Protein AF-A0A9Q4F080-F1 (afdb_monomer_lite)

Foldseek 3Di:
DDDDQDDPPDGPADAAEAEDAPPDDDDFQDDPRGGHAFQHWYAHPVVRWIWTADNVVRDTHTDPDDPPDPDDPPPDPVPDDPADAQPNHGPPDDDDCVNNVHDPPDDPPPFDDPPVDDPQNRDPDHDDDACVRVVHDHPPPPFDFAPDWDADDDPDTDTHRRGDDDDDDDPPPPPDDFDDDDPPDDGDDDDDDDDPDDWDWDADPVRRDTDTPPDPPPPPPPPPPQVPDPPRDVCCVVVVVVVCVVCDVPNCVVVPDPDPPVPPDDDPVPDPPPDDDPVPPPDPVVVVVVVVVVVVCCVVVVDPD

Radius of gyration: 94.15 Å; chains: 1; bounding box: 207×65×208 Å

pLDDT: mean 75.07, std 14.55, range [36.75, 95.06]

Organism: Mediterraneibacter gnavus (NCBI:txid33038)

Sequence (305 aa):
MITLQKVGNSMNRAVLEISGLSTDEKPVAELDGVHITNGSIFEEIDTGTIFKYNEDAKEWVEQPAVGGSSGNISLDYAALTNKPQIGGKELVGNKTLDELGIQPKGTYLTKETDPTVPAWAKAETKPAYTADEVGALPNTTTVLPNPKKIKFTGAVTDDYDGSVEKTINIPTGSSYTLPQATDKILGGIKAKGKTNETVEVAIDTATGKLFVPTYPTGIEIELDKTLAVEGKAADAKAVGDALKTKIGSDALAPYMKTVDADKKYALKTELPQKGVAVADAGDADVKDKLNALLVSLRDAGIIAQ

Structure (mmCIF, N/CA/C/O backbone):
data_AF-A0A9Q4F080-F1
#
_entry.id   AF-A0A9Q4F080-F1
#
loop_
_atom_site.group_PDB
_atom_site.id
_atom_site.type_symbol
_atom_site.label_atom_id
_atom_site.label_alt_id
_atom_site.label_comp_id
_atom_site.label_asym_id
_atom_site.label_entity_id
_atom_site.label_seq_id
_atom_site.pdbx_PDB_ins_code
_atom_site.Cartn_x
_atom_site.Cartn_y
_atom_site.Cartn_z
_atom_site.occupancy
_atom_site.B_iso_or_equiv
_atom_site.auth_seq_id
_atom_site.auth_comp_id
_atom_site.auth_asym_id
_atom_site.auth_atom_id
_atom_site.pdbx_PDB_model_num
ATOM 1 N N . MET A 1 1 ? 83.087 45.966 -48.316 1.00 36.75 1 MET A N 1
ATOM 2 C CA . MET A 1 1 ? 84.097 45.020 -47.789 1.00 36.75 1 MET A CA 1
ATOM 3 C C . MET A 1 1 ? 85.057 44.733 -48.936 1.00 36.75 1 MET A C 1
ATOM 5 O O . MET A 1 1 ? 84.575 44.497 -50.032 1.00 36.75 1 MET A O 1
ATOM 9 N N . ILE A 1 2 ? 86.367 44.899 -48.749 1.00 41.22 2 ILE A N 1
ATOM 10 C CA . ILE A 1 2 ? 87.352 44.834 -49.845 1.00 41.22 2 ILE A CA 1
ATOM 11 C C . ILE A 1 2 ? 87.679 43.365 -50.137 1.00 41.22 2 ILE A C 1
ATOM 13 O O . ILE A 1 2 ? 88.168 42.668 -49.250 1.00 41.22 2 ILE A O 1
ATOM 17 N N . THR A 1 3 ? 87.436 42.904 -51.362 1.00 45.19 3 THR A N 1
ATOM 18 C CA . THR A 1 3 ? 87.860 41.587 -51.854 1.00 45.19 3 THR A CA 1
ATOM 19 C C . THR A 1 3 ? 89.168 41.711 -52.638 1.00 45.19 3 THR A C 1
ATOM 21 O O . THR A 1 3 ? 89.384 42.651 -53.400 1.00 45.19 3 THR A O 1
ATOM 24 N N . LEU A 1 4 ? 90.078 40.775 -52.361 1.00 42.34 4 LEU A N 1
ATOM 25 C CA . LEU A 1 4 ? 91.464 40.710 -52.832 1.00 42.34 4 LEU A CA 1
ATOM 26 C C . LEU A 1 4 ? 91.583 40.929 -54.350 1.00 42.34 4 LEU A C 1
ATOM 28 O O . LEU A 1 4 ? 90.774 40.422 -55.109 1.00 42.34 4 LEU A O 1
ATOM 32 N N . GLN A 1 5 ? 92.626 41.643 -54.790 1.00 52.97 5 GLN A N 1
ATOM 33 C CA . GLN A 1 5 ? 92.810 42.124 -56.170 1.00 52.97 5 GLN A CA 1
ATOM 34 C C . GLN A 1 5 ? 93.568 41.171 -57.124 1.00 52.97 5 GLN A C 1
ATOM 36 O O . GLN A 1 5 ? 93.789 41.546 -58.272 1.00 52.97 5 GLN A O 1
ATOM 41 N N . LYS A 1 6 ? 93.930 39.927 -56.743 1.00 47.97 6 LYS A N 1
ATOM 42 C CA . LYS A 1 6 ? 94.435 38.919 -57.714 1.00 47.97 6 LYS A CA 1
ATOM 43 C C . LYS A 1 6 ? 94.433 37.464 -57.208 1.00 47.97 6 LYS A C 1
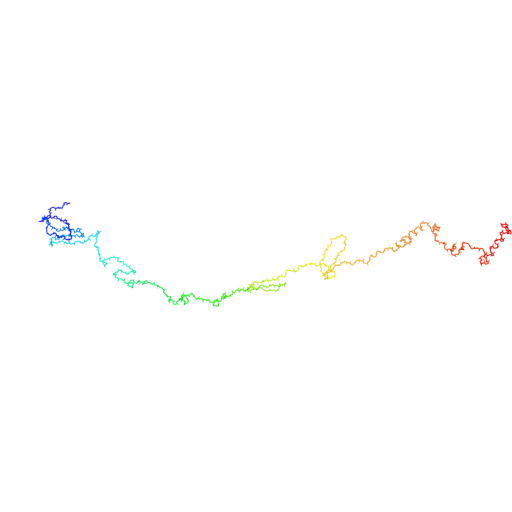ATOM 45 O O . LYS A 1 6 ? 94.929 37.219 -56.113 1.00 47.97 6 LYS A O 1
ATOM 50 N N . VAL A 1 7 ? 94.010 36.507 -58.044 1.00 46.97 7 VAL A N 1
ATOM 51 C CA . VAL A 1 7 ? 94.414 35.083 -57.980 1.00 46.97 7 VAL A CA 1
ATOM 52 C C . VAL A 1 7 ? 94.699 34.606 -59.416 1.00 46.97 7 VAL A C 1
ATOM 54 O O . VAL A 1 7 ? 93.786 34.475 -60.221 1.00 46.97 7 VAL A O 1
ATOM 57 N N . GLY A 1 8 ? 95.968 34.366 -59.767 1.00 58.81 8 GLY A N 1
ATOM 58 C CA . GLY A 1 8 ? 96.358 33.826 -61.084 1.00 58.81 8 GLY A CA 1
ATOM 59 C C . GLY A 1 8 ? 96.334 34.815 -62.268 1.00 58.81 8 GLY A C 1
ATOM 60 O O . GLY A 1 8 ? 96.566 36.015 -62.096 1.00 58.81 8 GLY A O 1
ATOM 61 N N . ASN A 1 9 ? 96.119 34.284 -63.484 1.00 53.69 9 ASN A N 1
ATOM 62 C CA . ASN A 1 9 ? 96.155 35.006 -64.774 1.00 53.69 9 ASN A CA 1
ATOM 63 C C . ASN A 1 9 ? 94.813 35.661 -65.166 1.00 53.69 9 ASN A C 1
ATOM 65 O O . ASN A 1 9 ? 94.665 36.132 -66.292 1.00 53.69 9 ASN A O 1
ATOM 69 N N . SER A 1 10 ? 93.850 35.690 -64.242 1.00 52.94 10 SER A N 1
ATOM 70 C CA . SER A 1 10 ? 92.506 36.231 -64.446 1.00 52.94 10 SER A CA 1
ATOM 71 C C . SER A 1 10 ? 92.298 37.455 -63.551 1.00 52.94 10 SER A C 1
ATOM 73 O O . SER A 1 10 ? 92.680 37.452 -62.380 1.00 52.94 10 SER A O 1
ATOM 75 N N . MET A 1 11 ? 91.723 38.523 -64.111 1.00 55.19 11 MET A N 1
ATOM 76 C CA . MET A 1 11 ? 91.349 39.730 -63.364 1.00 55.19 11 MET A CA 1
ATOM 77 C C . MET A 1 11 ? 90.373 39.358 -62.240 1.00 55.19 11 MET A C 1
ATOM 79 O O . MET A 1 11 ? 89.470 38.553 -62.462 1.00 55.19 11 MET A O 1
ATOM 83 N N . ASN A 1 12 ? 90.520 39.950 -61.050 1.00 53.22 12 ASN A N 1
ATOM 84 C CA . ASN A 1 12 ? 89.479 39.848 -60.028 1.00 53.22 12 ASN A CA 1
ATOM 85 C C . ASN A 1 12 ? 88.279 40.669 -60.490 1.00 53.22 12 ASN A C 1
ATOM 87 O O . ASN A 1 12 ? 88.340 41.897 -60.541 1.00 53.22 12 ASN A O 1
ATOM 91 N N . ARG A 1 13 ? 87.224 39.973 -60.901 1.00 67.62 13 ARG A N 1
ATOM 92 C CA . ARG A 1 13 ? 85.991 40.576 -61.395 1.00 67.62 13 ARG A CA 1
ATOM 93 C C . ARG A 1 13 ? 84.999 40.630 -60.242 1.00 67.62 13 ARG A C 1
ATOM 95 O O . ARG A 1 13 ? 84.857 39.658 -59.501 1.00 67.62 13 ARG A O 1
ATOM 102 N N . ALA A 1 14 ? 84.400 41.798 -60.039 1.00 69.81 14 ALA A N 1
ATOM 103 C CA . ALA A 1 14 ? 83.411 41.980 -58.993 1.00 69.81 14 ALA A CA 1
ATOM 104 C C . ALA A 1 14 ? 82.151 41.186 -59.349 1.00 69.81 14 ALA A C 1
ATOM 106 O O . ALA A 1 14 ? 81.686 41.228 -60.485 1.00 69.81 14 ALA A O 1
ATOM 107 N N . VAL A 1 15 ? 81.615 40.474 -58.363 1.00 80.12 15 VAL A N 1
ATOM 108 C CA . VAL A 1 15 ? 80.283 39.882 -58.448 1.00 80.12 15 VAL A CA 1
ATOM 109 C C . VAL A 1 15 ? 79.269 41.024 -58.449 1.00 80.12 15 VAL A C 1
ATOM 111 O O . VAL A 1 15 ? 79.373 41.925 -57.615 1.00 80.12 15 VAL A O 1
ATOM 114 N N . LEU A 1 16 ? 78.330 41.005 -59.393 1.00 84.81 16 LEU A N 1
ATOM 115 C CA . LEU A 1 16 ? 77.306 42.041 -59.510 1.00 84.81 16 LEU A CA 1
ATOM 116 C C . LEU A 1 16 ? 76.022 41.611 -58.802 1.00 84.81 16 LEU A C 1
ATOM 118 O O . LEU A 1 16 ? 75.626 40.451 -58.884 1.00 84.81 16 LEU A O 1
ATOM 122 N N . GLU A 1 17 ? 75.369 42.561 -58.142 1.00 89.56 17 GLU A N 1
ATOM 123 C CA . GLU A 1 17 ? 74.009 42.429 -57.622 1.00 89.56 17 GLU A CA 1
ATOM 124 C C . GLU A 1 17 ? 73.118 43.344 -58.460 1.00 89.56 17 GLU A C 1
ATOM 126 O O . GLU A 1 17 ? 73.315 44.559 -58.497 1.00 89.56 17 GLU A O 1
ATOM 131 N N . ILE A 1 18 ? 72.201 42.740 -59.203 1.00 90.00 18 ILE A N 1
ATOM 132 C CA . ILE A 1 18 ? 71.347 43.405 -60.181 1.00 90.00 18 ILE A CA 1
ATOM 133 C C . ILE A 1 18 ? 69.901 43.199 -59.734 1.00 90.00 18 ILE A C 1
ATOM 135 O O . ILE A 1 18 ? 69.536 42.117 -59.280 1.00 90.00 18 ILE A O 1
ATOM 139 N N . SER A 1 19 ? 69.069 44.223 -59.875 1.00 90.38 19 SER A N 1
ATOM 140 C CA . SER A 1 19 ? 67.635 44.127 -59.606 1.00 90.38 19 SER A CA 1
ATOM 141 C C . SER A 1 19 ? 66.857 44.626 -60.814 1.00 90.38 19 SER A C 1
ATOM 143 O O . SER A 1 19 ? 67.227 45.637 -61.410 1.00 90.38 19 SER A O 1
ATOM 145 N N . GLY A 1 20 ? 65.778 43.933 -61.158 1.00 90.00 20 GLY A N 1
ATOM 146 C CA . GLY A 1 20 ? 64.879 44.314 -62.247 1.00 90.00 20 GLY A 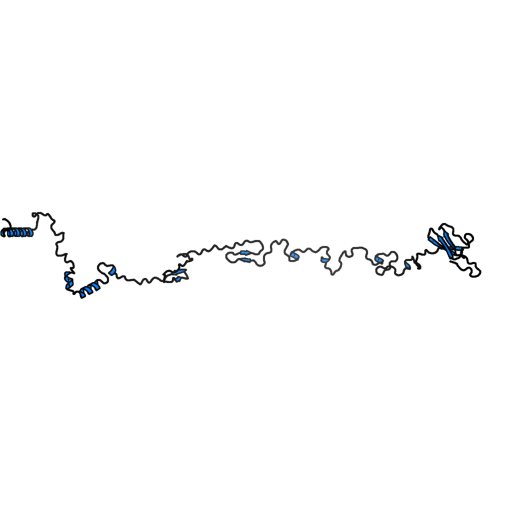CA 1
ATOM 147 C C . GLY A 1 20 ? 63.509 43.669 -62.080 1.00 90.00 20 GLY A C 1
ATOM 148 O O . GLY A 1 20 ? 63.254 43.006 -61.078 1.00 90.00 20 GLY A O 1
ATOM 149 N N . LEU A 1 21 ? 62.610 43.884 -63.032 1.00 90.44 21 LEU A N 1
ATOM 150 C CA . LEU A 1 21 ? 61.309 43.217 -63.071 1.00 90.44 21 LEU A CA 1
ATOM 151 C C . LEU A 1 21 ? 61.421 41.867 -63.787 1.00 90.44 21 LEU A C 1
ATOM 153 O O . LEU A 1 21 ? 62.291 41.673 -64.635 1.00 90.44 21 LEU A O 1
ATOM 157 N N . SER A 1 22 ? 60.496 40.949 -63.515 1.00 87.25 22 SER A N 1
ATOM 158 C CA . SER A 1 22 ? 60.411 39.660 -64.218 1.00 87.25 22 SER A CA 1
ATOM 159 C C . SER A 1 22 ? 60.208 39.784 -65.732 1.00 87.25 22 SER A C 1
ATOM 161 O O . SER A 1 22 ? 60.554 38.877 -66.491 1.00 87.25 22 SER A O 1
ATOM 163 N N . THR A 1 23 ? 59.694 40.927 -66.190 1.00 90.38 23 THR A N 1
ATOM 164 C CA . THR A 1 23 ? 59.519 41.252 -67.610 1.00 90.38 23 THR A CA 1
ATOM 165 C C . THR A 1 23 ? 60.761 41.840 -68.276 1.00 90.38 23 THR A C 1
ATOM 167 O O . THR A 1 23 ? 60.765 41.978 -69.499 1.00 90.38 23 THR A O 1
ATOM 170 N N . ASP A 1 24 ? 61.786 42.218 -67.507 1.00 89.31 24 ASP A N 1
ATOM 171 C CA . ASP A 1 24 ? 63.000 42.819 -68.054 1.00 89.31 24 ASP A CA 1
ATOM 172 C C . ASP A 1 24 ? 63.913 41.747 -68.665 1.00 89.31 24 ASP A C 1
ATOM 174 O O . ASP A 1 24 ? 64.074 40.640 -68.139 1.00 89.31 24 ASP A O 1
ATOM 178 N N . GLU A 1 25 ? 64.549 42.082 -69.789 1.00 89.44 25 GLU A N 1
ATOM 179 C CA . GLU A 1 25 ? 65.551 41.213 -70.400 1.00 89.44 25 GLU A CA 1
ATOM 180 C C . GLU A 1 25 ? 66.826 41.230 -69.547 1.00 89.44 25 GLU A C 1
ATOM 182 O O . GLU A 1 25 ? 67.484 42.261 -69.387 1.00 89.44 25 GLU A O 1
ATOM 187 N N . LYS A 1 26 ? 67.169 40.078 -68.960 1.00 91.06 26 LYS A N 1
ATOM 188 C CA . LYS A 1 26 ? 68.321 39.968 -68.060 1.00 91.06 26 LYS A CA 1
ATOM 189 C C . LYS A 1 26 ? 69.621 40.115 -68.861 1.00 91.06 26 LYS A C 1
ATOM 191 O O . LYS A 1 26 ? 69.801 39.399 -69.848 1.00 91.06 26 LYS A O 1
ATOM 196 N N . PRO A 1 27 ? 70.558 40.981 -68.439 1.00 89.56 27 PRO A N 1
ATOM 197 C CA . PRO A 1 27 ? 71.786 41.211 -69.188 1.00 89.56 27 PRO A CA 1
ATOM 198 C C . PRO A 1 27 ? 72.669 39.961 -69.176 1.00 89.56 27 PRO A C 1
ATOM 200 O O . PRO A 1 27 ? 72.778 39.269 -68.162 1.00 89.56 27 PRO A O 1
ATOM 203 N N . VAL A 1 28 ? 73.320 39.678 -70.303 1.00 86.88 28 VAL A N 1
ATOM 204 C CA . VAL A 1 28 ? 74.222 38.532 -70.471 1.00 86.88 28 VAL A CA 1
ATOM 205 C C . VAL A 1 28 ? 75.613 39.016 -70.863 1.00 86.88 28 VAL A C 1
ATOM 207 O O . VAL A 1 28 ? 75.765 39.931 -71.666 1.00 86.88 28 VAL A O 1
ATOM 210 N N . ALA A 1 29 ? 76.636 38.372 -70.308 1.00 82.81 29 ALA A N 1
ATOM 211 C CA . ALA A 1 29 ? 78.065 38.662 -70.463 1.00 82.81 29 ALA A CA 1
ATOM 212 C C . ALA A 1 29 ? 78.553 40.020 -69.923 1.00 82.81 29 ALA A C 1
ATOM 214 O O . ALA A 1 29 ? 79.570 40.041 -69.231 1.00 82.81 29 ALA A O 1
ATOM 215 N N . GLU A 1 30 ? 77.866 41.129 -70.195 1.00 84.88 30 GLU A N 1
ATOM 216 C CA . GLU A 1 30 ? 78.294 42.475 -69.805 1.00 84.88 30 GLU A CA 1
ATOM 217 C C . GLU A 1 30 ? 77.092 43.399 -69.558 1.00 84.88 30 GLU A C 1
ATOM 219 O O . GLU A 1 30 ? 76.095 43.339 -70.274 1.00 84.88 30 GLU A O 1
ATOM 224 N N . LEU A 1 31 ? 77.195 44.261 -68.547 1.00 84.81 31 LEU A N 1
ATOM 225 C CA . LEU A 1 31 ? 76.238 45.329 -68.258 1.00 84.81 31 LEU A CA 1
ATOM 226 C C . LEU A 1 31 ? 77.016 46.638 -68.092 1.00 84.81 31 LEU A C 1
ATOM 228 O O . LEU A 1 31 ? 77.941 46.699 -67.285 1.00 84.81 31 LEU A O 1
ATOM 232 N N . ASP A 1 32 ? 76.680 47.660 -68.881 1.00 82.94 32 ASP A N 1
ATOM 233 C CA . ASP A 1 32 ? 77.305 48.995 -68.846 1.00 82.94 32 ASP A CA 1
ATOM 234 C C . ASP A 1 32 ? 78.850 48.994 -68.879 1.00 82.94 32 ASP A C 1
ATOM 236 O O . ASP A 1 32 ? 79.513 49.823 -68.254 1.00 82.94 32 ASP A O 1
ATOM 240 N N . GLY A 1 33 ? 79.447 48.054 -69.623 1.00 78.69 33 GLY A N 1
ATOM 241 C CA . GLY A 1 33 ? 80.905 47.918 -69.738 1.00 78.69 33 GLY A CA 1
ATOM 242 C C . GLY A 1 33 ? 81.570 47.118 -68.606 1.00 78.69 33 GLY A C 1
ATOM 243 O O . GLY A 1 33 ? 82.798 47.127 -68.479 1.00 78.69 33 GLY A O 1
ATOM 244 N N . VAL A 1 34 ? 80.781 46.453 -67.751 1.00 81.00 34 VAL A N 1
ATOM 245 C CA . VAL A 1 34 ? 81.259 45.579 -66.672 1.00 81.00 34 VAL A CA 1
ATOM 246 C C . VAL A 1 34 ? 80.847 44.135 -66.935 1.00 81.00 34 VAL A C 1
ATOM 248 O O . VAL A 1 34 ? 79.666 43.817 -67.062 1.00 81.00 34 VAL A O 1
ATOM 251 N N . HIS A 1 35 ? 81.832 43.238 -66.991 1.00 83.38 35 HIS A N 1
ATOM 252 C CA . HIS A 1 35 ? 81.585 41.816 -67.220 1.00 83.38 35 HIS A CA 1
ATOM 253 C C . HIS A 1 35 ? 80.827 41.174 -66.054 1.00 83.38 35 HIS A C 1
ATOM 255 O O . HIS A 1 35 ? 81.244 41.280 -64.899 1.00 83.38 35 HIS A O 1
ATOM 261 N N . ILE A 1 36 ? 79.766 40.440 -66.381 1.00 84.56 36 ILE A N 1
ATOM 262 C CA . ILE A 1 36 ? 78.983 39.650 -65.432 1.00 84.56 36 ILE A CA 1
ATOM 263 C C . ILE A 1 36 ? 79.678 38.302 -65.259 1.00 84.56 36 ILE A C 1
ATOM 265 O O . ILE A 1 36 ? 79.933 37.594 -66.233 1.00 84.56 36 ILE A O 1
ATOM 269 N N . THR A 1 37 ? 79.997 37.941 -64.020 1.00 85.38 37 THR A N 1
ATOM 270 C CA . THR A 1 37 ? 80.766 36.725 -63.721 1.00 85.38 37 THR A CA 1
ATOM 271 C C . THR A 1 37 ? 80.024 35.760 -62.825 1.00 85.38 37 THR A C 1
ATOM 273 O O . THR A 1 37 ? 79.040 36.130 -62.177 1.00 85.38 37 THR A O 1
ATOM 276 N N . ASN A 1 38 ? 80.536 34.529 -62.756 1.00 81.94 38 ASN A N 1
ATOM 277 C CA . ASN A 1 38 ? 80.016 33.486 -61.879 1.00 81.94 38 ASN A CA 1
ATOM 278 C C . ASN A 1 38 ? 79.798 33.997 -60.449 1.00 81.94 38 ASN A C 1
ATOM 280 O O . ASN A 1 38 ? 80.701 34.557 -59.825 1.00 81.94 38 ASN A O 1
ATOM 284 N N . GLY A 1 39 ? 78.581 33.785 -59.947 1.00 75.12 39 GLY A N 1
ATOM 285 C CA . GLY A 1 39 ? 78.150 34.235 -58.625 1.00 75.12 39 GLY A CA 1
ATOM 286 C C . GLY A 1 39 ? 77.392 35.562 -58.611 1.00 75.12 39 GLY A C 1
ATOM 287 O O . GLY A 1 39 ? 76.857 35.892 -57.557 1.00 75.12 39 GLY A O 1
ATOM 288 N N . SER A 1 40 ? 77.306 36.288 -59.737 1.00 87.69 40 SER A N 1
ATOM 289 C CA . SER A 1 40 ? 76.454 37.489 -59.842 1.00 87.69 40 SER A CA 1
ATOM 290 C C . SER A 1 40 ? 74.995 37.118 -59.620 1.00 87.69 40 SER A C 1
ATOM 292 O O . SER A 1 40 ? 74.585 36.014 -59.984 1.00 87.69 40 SER A O 1
ATOM 294 N N . ILE A 1 41 ? 74.236 38.015 -58.999 1.00 91.38 41 ILE A N 1
ATOM 295 C CA . ILE A 1 41 ? 72.848 37.800 -58.597 1.00 91.38 41 ILE A CA 1
ATOM 296 C C . ILE A 1 41 ? 71.946 38.764 -59.362 1.00 91.38 41 ILE A C 1
ATOM 298 O O . ILE A 1 41 ? 72.271 39.941 -59.485 1.00 91.38 41 ILE A O 1
ATOM 302 N N . PHE A 1 42 ? 70.818 38.255 -59.853 1.00 91.38 42 PHE A N 1
ATOM 303 C CA . PHE A 1 42 ? 69.720 39.064 -60.366 1.00 91.38 42 PHE A CA 1
ATOM 304 C C . PHE A 1 42 ? 68.484 38.781 -59.517 1.00 91.38 42 PHE A C 1
ATOM 306 O O . PHE A 1 42 ? 68.066 37.629 -59.424 1.00 91.38 42 PHE A O 1
ATOM 313 N N . GLU A 1 43 ? 67.915 39.803 -58.892 1.00 91.56 43 GLU A N 1
ATOM 314 C CA . GLU A 1 43 ? 66.672 39.698 -58.130 1.00 91.56 43 GLU A CA 1
ATOM 315 C C . GLU A 1 43 ? 65.527 40.349 -58.905 1.00 91.56 43 GLU A C 1
ATOM 317 O O . GLU A 1 43 ? 65.577 41.530 -59.258 1.00 91.56 43 GLU A O 1
ATOM 322 N N . GLU A 1 44 ? 64.486 39.564 -59.158 1.00 92.44 44 GLU A N 1
ATOM 323 C CA . GLU A 1 44 ? 63.220 40.073 -59.663 1.00 92.44 44 GLU A CA 1
ATOM 324 C C . GLU A 1 44 ? 62.423 40.686 -58.515 1.00 92.44 44 GLU A C 1
ATOM 326 O O . GLU A 1 44 ? 61.953 39.980 -57.625 1.00 92.44 44 GLU A O 1
ATOM 331 N N . ILE A 1 45 ? 62.261 42.005 -58.520 1.00 84.31 45 ILE A N 1
ATOM 332 C CA . ILE A 1 45 ? 61.660 42.730 -57.390 1.00 84.31 45 ILE A CA 1
ATOM 333 C C . ILE A 1 45 ? 60.139 42.541 -57.281 1.00 84.31 45 ILE A C 1
ATOM 335 O O . ILE A 1 45 ? 59.556 42.790 -56.229 1.00 84.31 45 ILE A O 1
ATOM 339 N N . ASP A 1 46 ? 59.485 42.131 -58.367 1.00 84.56 46 ASP A N 1
ATOM 340 C CA . ASP A 1 46 ? 58.045 41.892 -58.455 1.00 84.56 46 ASP A CA 1
ATOM 341 C C . ASP A 1 46 ? 57.658 40.464 -58.050 1.00 84.56 46 ASP A C 1
ATOM 343 O O . ASP A 1 46 ? 56.610 40.266 -57.432 1.00 84.56 46 ASP A O 1
ATOM 347 N N . THR A 1 47 ? 58.503 39.476 -58.354 1.00 84.31 47 THR A N 1
ATOM 348 C CA . THR A 1 47 ? 58.264 38.065 -58.004 1.00 84.31 47 THR A CA 1
ATOM 349 C C . THR A 1 47 ? 59.024 37.620 -56.751 1.00 84.31 47 THR A C 1
ATOM 351 O O . THR A 1 47 ? 58.635 36.638 -56.118 1.00 84.31 47 THR A O 1
ATOM 354 N N . GLY A 1 48 ? 60.088 38.334 -56.369 1.00 79.81 48 GLY A N 1
ATOM 355 C CA . GLY A 1 48 ? 61.035 37.935 -55.323 1.00 79.81 48 GLY A CA 1
ATOM 356 C C . GLY A 1 48 ? 61.967 36.793 -55.746 1.00 79.81 48 GLY A C 1
ATOM 357 O O . GLY A 1 48 ? 62.599 36.165 -54.894 1.00 79.81 48 GLY A O 1
ATOM 358 N N . THR A 1 49 ? 62.025 36.476 -57.043 1.00 84.88 49 THR A N 1
ATOM 359 C CA . THR A 1 49 ? 62.823 35.362 -57.566 1.00 84.88 49 THR A CA 1
ATOM 360 C C . THR A 1 49 ? 64.282 35.777 -57.706 1.00 84.88 49 THR A C 1
ATOM 362 O O . THR A 1 49 ? 64.602 36.804 -58.304 1.00 84.88 49 THR A O 1
ATOM 365 N N . ILE A 1 50 ? 65.187 34.957 -57.172 1.00 87.69 50 ILE A N 1
ATOM 366 C CA . ILE A 1 50 ? 66.629 35.211 -57.200 1.00 87.69 50 ILE A CA 1
ATOM 367 C C . ILE A 1 50 ? 67.272 34.296 -58.235 1.00 87.69 50 ILE A C 1
ATOM 369 O O . ILE A 1 50 ? 67.091 33.083 -58.199 1.00 87.69 50 ILE A O 1
ATOM 373 N N . PHE A 1 51 ? 68.096 34.855 -59.111 1.00 89.38 51 PHE A N 1
ATOM 374 C CA . PHE A 1 51 ? 68.877 34.122 -60.100 1.00 89.38 51 PHE A CA 1
ATOM 375 C C . PHE A 1 51 ? 70.367 34.275 -59.812 1.00 89.38 51 PHE A C 1
ATOM 377 O O . PHE A 1 51 ? 70.810 35.316 -59.331 1.00 89.38 51 PHE A O 1
ATOM 384 N N . LYS A 1 52 ? 71.161 33.256 -60.152 1.00 88.62 52 LYS A N 1
ATOM 385 C CA . LYS A 1 52 ? 72.628 33.331 -60.148 1.00 88.62 52 LYS A CA 1
ATOM 386 C C . LYS A 1 52 ? 73.179 33.137 -61.548 1.00 88.62 52 LYS A C 1
ATOM 388 O O . LYS A 1 52 ? 72.766 32.221 -62.255 1.00 88.62 52 LYS A O 1
ATOM 393 N N . TYR A 1 53 ? 74.123 33.984 -61.932 1.00 89.94 53 TYR A N 1
ATOM 394 C CA . TYR A 1 53 ? 74.719 33.937 -63.258 1.00 89.94 53 TYR A CA 1
ATOM 395 C C . TYR A 1 53 ? 75.723 32.790 -63.376 1.00 89.94 53 TYR A C 1
ATOM 397 O O . TYR A 1 53 ? 76.626 32.659 -62.541 1.00 89.94 53 TYR A O 1
ATOM 405 N N . ASN A 1 54 ? 75.567 31.995 -64.433 1.00 84.50 54 ASN A N 1
ATOM 406 C CA . ASN A 1 54 ? 76.527 31.007 -64.894 1.00 84.50 54 ASN A CA 1
ATOM 407 C C . ASN A 1 54 ? 77.281 31.578 -66.104 1.00 84.50 54 ASN A C 1
ATOM 409 O O . ASN A 1 54 ? 76.730 31.689 -67.196 1.00 84.50 54 ASN A O 1
ATOM 413 N N . GLU A 1 55 ? 78.547 31.929 -65.910 1.00 82.19 55 GLU A N 1
ATOM 414 C CA . GLU A 1 55 ? 79.415 32.531 -66.922 1.00 82.19 55 GLU A CA 1
ATOM 415 C C . GLU A 1 55 ? 79.763 31.560 -68.058 1.00 82.19 55 GLU A C 1
ATOM 417 O O . GLU A 1 55 ? 79.859 31.994 -69.205 1.00 82.19 55 GLU A O 1
ATOM 422 N N . ASP A 1 56 ? 79.893 30.261 -67.770 1.00 82.31 56 ASP A N 1
ATOM 423 C CA . ASP A 1 56 ? 80.245 29.254 -68.779 1.00 82.31 56 ASP A CA 1
ATOM 424 C C . ASP A 1 56 ? 79.086 29.022 -69.757 1.00 82.31 56 ASP A C 1
ATOM 426 O O . ASP A 1 56 ? 79.295 28.908 -70.966 1.00 82.31 56 ASP A O 1
ATOM 430 N N . ALA A 1 57 ? 77.855 28.997 -69.234 1.00 82.94 57 ALA A N 1
ATOM 431 C CA . ALA A 1 57 ? 76.633 28.874 -70.030 1.00 82.94 57 ALA A CA 1
ATOM 432 C C . ALA A 1 57 ? 76.121 30.225 -70.565 1.00 82.94 57 ALA A C 1
ATOM 434 O O . ALA A 1 57 ? 75.351 30.251 -71.519 1.00 82.94 57 ALA A O 1
ATOM 435 N N . LYS A 1 58 ? 76.573 31.341 -69.976 1.00 86.25 58 LYS A N 1
ATOM 436 C CA . LYS A 1 58 ? 76.052 32.705 -70.176 1.00 86.25 58 LYS A CA 1
ATOM 437 C C . LYS A 1 58 ? 74.558 32.845 -69.877 1.00 86.25 58 LYS A C 1
ATOM 439 O O . LYS A 1 58 ? 73.844 33.576 -70.560 1.00 86.25 58 LYS A O 1
ATOM 444 N N . GLU A 1 59 ? 74.098 32.163 -68.835 1.00 90.50 59 GLU A N 1
ATOM 445 C CA . GLU A 1 59 ? 72.682 32.072 -68.473 1.00 90.50 59 GLU A CA 1
ATOM 446 C C . GLU A 1 59 ? 72.448 32.411 -66.997 1.00 90.50 59 GLU A C 1
ATOM 448 O O . GLU A 1 59 ? 73.307 32.197 -66.137 1.00 90.50 59 GLU A O 1
ATOM 453 N N . TRP A 1 60 ? 71.251 32.918 -66.698 1.00 91.50 60 TRP A N 1
ATOM 454 C CA . TRP A 1 60 ? 70.778 33.154 -65.337 1.00 91.50 60 TRP A CA 1
ATOM 455 C C . TRP A 1 60 ? 70.014 31.935 -64.833 1.00 91.50 60 TRP A C 1
ATOM 457 O O . TRP A 1 60 ? 68.976 31.571 -65.379 1.00 91.50 60 TRP A O 1
ATOM 467 N N . VAL A 1 61 ? 70.523 31.313 -63.773 1.00 88.62 61 VAL A N 1
ATOM 468 C CA . VAL A 1 61 ? 69.931 30.109 -63.189 1.00 88.62 61 VAL A CA 1
ATOM 469 C C . VAL A 1 61 ? 69.075 30.495 -61.992 1.00 88.62 61 VAL A C 1
ATOM 471 O O . VAL A 1 61 ? 69.593 30.994 -60.988 1.00 88.62 61 VAL A O 1
ATOM 474 N N . GLU A 1 62 ? 67.773 30.235 -62.088 1.00 89.50 62 GLU A N 1
ATOM 475 C CA . GLU A 1 62 ? 66.816 30.449 -61.001 1.00 89.50 62 GLU A CA 1
ATOM 476 C C . GLU A 1 62 ? 67.244 29.685 -59.744 1.00 89.50 62 GLU A C 1
ATOM 478 O O . GLU A 1 62 ? 67.655 28.522 -59.803 1.00 89.50 62 GLU A O 1
ATOM 483 N N . GLN A 1 63 ? 67.204 30.354 -58.596 1.00 84.50 63 GLN A N 1
ATOM 484 C CA . GLN A 1 63 ? 67.482 29.757 -57.300 1.00 84.50 63 GLN A CA 1
ATOM 485 C C . GLN A 1 63 ? 66.167 29.440 -56.589 1.00 84.50 63 GLN A C 1
ATOM 487 O O . GLN A 1 63 ? 65.234 30.241 -56.636 1.00 84.50 63 GLN A O 1
ATOM 492 N N . PRO A 1 64 ? 66.087 28.301 -55.881 1.00 69.88 64 PRO A N 1
ATOM 493 C CA . PRO A 1 64 ? 64.893 27.962 -55.122 1.00 69.88 64 PRO A CA 1
ATOM 494 C C . PRO A 1 64 ? 64.612 29.043 -54.072 1.00 69.88 64 PRO A C 1
ATOM 496 O O . PRO A 1 64 ? 65.537 29.505 -53.399 1.00 69.88 64 PRO A O 1
ATOM 499 N N . ALA A 1 65 ? 63.341 29.418 -53.908 1.00 64.75 65 ALA A N 1
ATOM 500 C CA . ALA A 1 65 ? 62.914 30.389 -52.907 1.00 64.75 65 ALA A CA 1
ATOM 501 C C . ALA A 1 65 ? 63.354 29.937 -51.502 1.00 64.75 65 ALA A C 1
ATOM 503 O O . ALA A 1 65 ? 62.847 28.953 -50.954 1.00 64.75 65 ALA A O 1
ATOM 504 N N . VAL A 1 66 ? 64.332 30.634 -50.918 1.00 55.50 66 VAL A N 1
ATOM 505 C CA . VAL A 1 66 ? 64.890 30.271 -49.611 1.00 55.50 66 VAL A CA 1
ATOM 506 C C . VAL A 1 66 ? 63.989 30.848 -48.522 1.00 55.50 66 VAL A C 1
ATOM 508 O O . VAL A 1 66 ? 64.222 31.937 -48.005 1.00 55.50 66 VAL A O 1
ATOM 511 N N . GLY A 1 67 ? 62.940 30.108 -48.158 1.00 50.12 67 GLY A N 1
ATOM 512 C CA . GLY A 1 67 ? 62.245 30.327 -46.892 1.00 50.12 67 GLY A CA 1
ATOM 513 C C . GLY A 1 67 ? 63.241 30.120 -45.752 1.00 50.12 67 GLY A C 1
ATOM 514 O O . GLY A 1 67 ? 63.896 29.084 -45.691 1.00 50.12 67 GLY A O 1
ATOM 515 N N . GLY A 1 68 ? 63.417 31.124 -44.893 1.00 48.31 68 GLY A N 1
ATOM 516 C CA . GLY A 1 68 ? 64.451 31.139 -43.859 1.00 48.31 68 GLY A CA 1
ATOM 517 C C . GLY A 1 68 ? 64.412 29.924 -42.930 1.00 48.31 68 GLY A C 1
ATOM 518 O O . GLY A 1 68 ? 63.681 29.917 -41.950 1.00 48.31 68 GLY A O 1
ATOM 519 N N . SER A 1 69 ? 65.215 28.910 -43.238 1.00 46.72 69 SER A N 1
ATOM 520 C CA . SER A 1 69 ? 65.886 27.976 -42.332 1.00 46.72 69 SER A CA 1
ATOM 521 C C . SER A 1 69 ? 66.623 26.962 -43.205 1.00 46.72 69 SER A C 1
ATOM 523 O O . SER A 1 69 ? 66.032 26.384 -44.112 1.00 46.72 69 SER A O 1
ATOM 525 N N . SER A 1 70 ? 67.917 26.762 -42.957 1.00 46.94 70 SER A N 1
ATOM 526 C CA . SER A 1 70 ? 68.775 25.791 -43.647 1.00 46.94 70 SER A CA 1
ATOM 527 C C . SER A 1 70 ? 68.226 24.364 -43.567 1.00 46.94 70 SER A C 1
ATOM 529 O O . SER A 1 70 ? 68.598 23.584 -42.693 1.00 46.94 70 SER A O 1
ATOM 531 N N . GLY A 1 71 ? 67.362 24.002 -44.503 1.00 49.09 71 GLY A N 1
ATOM 532 C CA . GLY A 1 71 ? 66.827 22.661 -44.637 1.00 49.09 71 GLY A CA 1
ATOM 533 C C . GLY A 1 71 ? 66.050 22.565 -45.933 1.00 49.09 71 GLY A C 1
ATOM 534 O O . GLY A 1 71 ? 65.174 23.375 -46.198 1.00 49.09 71 GLY A O 1
ATOM 535 N N . ASN A 1 72 ? 66.403 21.585 -46.754 1.00 50.97 72 ASN A N 1
ATOM 536 C CA . ASN A 1 72 ? 65.661 21.198 -47.943 1.00 50.97 72 ASN A CA 1
ATOM 537 C C . ASN A 1 72 ? 64.222 20.834 -47.519 1.00 50.97 72 ASN A C 1
ATOM 539 O O . ASN A 1 72 ? 63.993 19.749 -46.982 1.00 50.97 72 ASN A O 1
ATOM 543 N N . ILE A 1 73 ? 63.278 21.775 -47.633 1.00 57.09 73 ILE A N 1
ATOM 544 C CA . ILE A 1 73 ? 61.885 21.549 -47.240 1.00 57.09 73 ILE A CA 1
ATOM 545 C C . ILE A 1 73 ? 61.24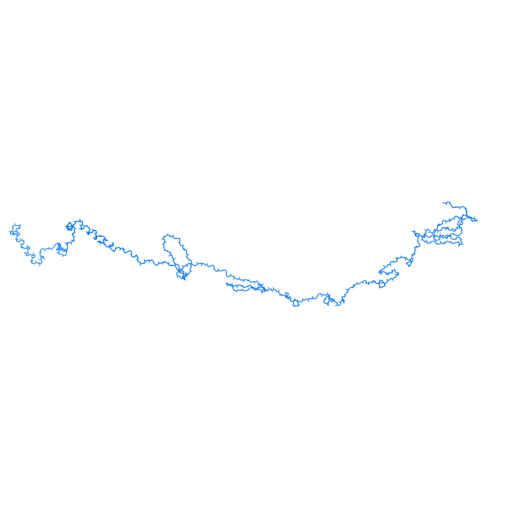1 20.755 -48.372 1.00 57.09 73 ILE A C 1
ATOM 547 O O . ILE A 1 73 ? 60.826 21.309 -49.388 1.00 57.09 73 ILE A O 1
ATOM 551 N N . SER A 1 74 ? 61.197 19.435 -48.210 1.00 60.88 74 SER A N 1
ATOM 552 C CA . SER A 1 74 ? 60.478 18.573 -49.138 1.00 60.88 74 SER A CA 1
ATOM 553 C C . SER A 1 74 ? 58.982 18.873 -49.050 1.00 60.88 74 SER A C 1
ATOM 555 O O . SER A 1 74 ? 58.335 18.543 -48.057 1.00 60.88 74 SER A O 1
ATOM 557 N N . LEU A 1 75 ? 58.429 19.476 -50.106 1.00 66.75 75 LEU A N 1
ATOM 558 C CA . LEU A 1 75 ? 56.980 19.601 -50.310 1.00 66.75 75 LEU A CA 1
ATOM 559 C C . LEU A 1 75 ? 56.322 18.252 -50.651 1.00 66.75 75 LEU A C 1
ATOM 561 O O . LEU A 1 75 ? 55.097 18.150 -50.669 1.00 66.75 75 LEU A O 1
ATOM 565 N N . ASP A 1 76 ? 57.123 17.216 -50.910 1.00 80.00 76 ASP A N 1
ATOM 566 C CA . ASP A 1 76 ? 56.628 15.861 -51.104 1.00 80.00 76 ASP A CA 1
ATOM 567 C C . ASP A 1 76 ? 56.296 15.212 -49.755 1.00 80.00 76 ASP A C 1
ATOM 569 O O . ASP A 1 76 ? 57.179 14.931 -48.936 1.00 80.00 76 ASP A O 1
ATOM 573 N N . TYR A 1 77 ? 55.003 14.940 -49.557 1.00 79.75 77 TYR A N 1
ATOM 574 C CA . TYR A 1 77 ? 54.477 14.243 -48.388 1.00 79.75 77 TYR A CA 1
ATOM 575 C C . TYR A 1 77 ? 55.122 12.863 -48.204 1.00 79.75 77 TYR A C 1
ATOM 577 O O . TYR A 1 77 ? 55.312 12.427 -47.071 1.00 79.75 77 TYR A O 1
ATOM 585 N N . ALA A 1 78 ? 55.502 12.171 -49.286 1.00 80.88 78 ALA A N 1
ATOM 586 C CA . ALA A 1 78 ? 56.094 10.837 -49.207 1.00 80.88 78 ALA A CA 1
ATOM 587 C C . ALA A 1 78 ? 57.464 10.828 -48.509 1.00 80.88 78 ALA A C 1
ATOM 589 O O . ALA A 1 78 ? 57.797 9.837 -47.854 1.00 80.88 78 ALA A O 1
ATOM 590 N N . ALA A 1 79 ? 58.213 11.931 -48.597 1.00 81.56 79 ALA A N 1
ATOM 591 C CA . ALA A 1 79 ? 59.553 12.077 -48.034 1.00 81.56 79 ALA A CA 1
ATOM 592 C C . ALA A 1 79 ? 59.568 12.508 -46.555 1.00 81.56 79 ALA A C 1
ATOM 594 O O . ALA A 1 79 ? 60.636 12.593 -45.945 1.00 81.56 79 ALA A O 1
ATOM 595 N N . LEU A 1 80 ? 58.401 12.779 -45.959 1.00 82.69 80 LEU A N 1
ATOM 596 C CA . LEU A 1 80 ? 58.307 13.174 -44.557 1.00 82.69 80 LEU A CA 1
ATOM 597 C C . LEU A 1 80 ? 58.540 11.975 -43.627 1.00 82.69 80 LEU A C 1
ATOM 599 O O . LEU A 1 80 ? 57.973 10.895 -43.806 1.00 82.69 80 LEU A O 1
ATOM 603 N N . THR A 1 81 ? 59.344 12.181 -42.586 1.00 82.62 81 THR A N 1
ATOM 604 C CA . THR A 1 81 ? 59.440 11.264 -41.444 1.00 82.62 81 THR A CA 1
ATOM 605 C C . THR A 1 81 ? 58.353 11.610 -40.418 1.00 82.62 81 THR A C 1
ATOM 607 O O . THR A 1 81 ? 57.911 12.753 -40.339 1.00 82.62 81 THR A O 1
ATOM 610 N N . ASN A 1 82 ? 57.886 10.626 -39.637 1.00 86.12 82 ASN A N 1
ATOM 611 C CA . ASN A 1 82 ? 56.812 10.793 -38.638 1.00 86.12 82 ASN A CA 1
ATOM 612 C C . ASN A 1 82 ? 55.467 11.278 -39.211 1.00 86.12 82 ASN A C 1
ATOM 614 O O . ASN A 1 82 ? 54.834 12.196 -38.686 1.00 86.12 82 ASN A O 1
ATOM 618 N N . LYS A 1 83 ? 55.013 10.640 -40.292 1.00 88.19 83 LYS A N 1
ATOM 619 C CA . LYS A 1 83 ? 53.725 10.954 -40.917 1.00 88.19 83 LYS A CA 1
ATOM 620 C C . LYS A 1 83 ? 52.552 10.676 -39.961 1.00 88.19 83 LYS A C 1
ATOM 622 O O . LYS A 1 83 ? 52.586 9.669 -39.252 1.00 88.19 83 LYS A O 1
ATOM 627 N N . PRO A 1 84 ? 51.512 11.533 -39.935 1.00 91.69 84 PRO A N 1
ATOM 628 C CA . PRO A 1 84 ? 50.309 11.318 -39.137 1.00 91.69 84 PRO A CA 1
ATOM 629 C C . PRO A 1 84 ? 49.696 9.931 -39.341 1.00 91.69 84 PRO A C 1
ATOM 631 O O . PRO A 1 84 ? 49.613 9.431 -40.464 1.00 91.69 84 PRO A O 1
ATOM 634 N N . GLN A 1 85 ? 49.225 9.325 -38.253 1.00 93.31 85 GLN A N 1
ATOM 635 C CA . GLN A 1 85 ? 48.573 8.019 -38.277 1.00 93.31 85 GLN A CA 1
ATOM 636 C C . GLN A 1 85 ? 47.303 8.031 -37.424 1.00 93.31 85 GLN A C 1
ATOM 638 O O . GLN A 1 85 ? 47.245 8.712 -36.401 1.00 93.31 85 GLN A O 1
ATOM 643 N N . ILE A 1 86 ? 46.307 7.229 -37.803 1.00 94.12 86 ILE A N 1
ATOM 644 C CA . ILE A 1 86 ? 45.130 6.931 -36.974 1.00 94.12 86 ILE A CA 1
ATOM 645 C C . ILE A 1 86 ? 45.090 5.425 -36.744 1.00 94.12 86 ILE A C 1
ATOM 647 O O . ILE A 1 86 ? 45.103 4.649 -37.697 1.00 94.12 86 ILE A O 1
ATOM 651 N N . GLY A 1 87 ? 45.091 5.001 -35.477 1.00 89.44 87 GLY A N 1
ATOM 652 C CA . GLY A 1 87 ? 45.083 3.576 -35.129 1.00 89.44 87 GLY A CA 1
ATOM 653 C C . GLY A 1 87 ? 46.242 2.789 -35.759 1.00 89.44 87 GLY A C 1
ATOM 654 O O . GLY A 1 87 ? 46.043 1.660 -36.198 1.00 89.44 87 GLY A O 1
ATOM 655 N N . GLY A 1 88 ? 47.423 3.409 -35.880 1.00 91.44 88 GLY A N 1
ATOM 656 C CA . GLY A 1 88 ? 48.616 2.811 -36.497 1.00 91.44 88 GLY A CA 1
ATOM 657 C C . GLY A 1 88 ? 48.628 2.795 -38.031 1.00 91.44 88 GLY A C 1
ATOM 658 O O . GLY A 1 88 ? 49.578 2.285 -38.618 1.00 91.44 88 GLY A O 1
ATOM 659 N N . LYS A 1 89 ? 47.608 3.355 -38.698 1.00 92.19 89 LYS A N 1
ATOM 660 C CA . LYS A 1 89 ? 47.559 3.471 -40.162 1.00 92.19 89 LYS A CA 1
ATOM 661 C C . LYS A 1 89 ? 47.960 4.871 -40.614 1.00 92.19 89 LYS A C 1
ATOM 663 O O . LYS A 1 89 ? 47.346 5.851 -40.199 1.00 92.19 89 LYS A O 1
ATOM 668 N N . GLU A 1 90 ? 48.973 4.957 -41.470 1.00 92.44 90 GLU A N 1
ATOM 669 C CA . GLU A 1 90 ? 49.495 6.217 -42.018 1.00 92.44 90 GLU A CA 1
ATOM 670 C C . GLU A 1 90 ? 48.484 6.932 -42.923 1.00 92.44 90 GLU A C 1
ATOM 672 O O . GLU A 1 90 ? 47.869 6.306 -43.783 1.00 92.44 90 GLU A O 1
ATOM 677 N N . LEU A 1 91 ? 48.323 8.246 -42.757 1.00 92.25 91 LEU A N 1
ATOM 678 C CA . LEU A 1 91 ? 47.362 9.071 -43.496 1.00 92.25 91 LEU A CA 1
ATOM 679 C C . LEU A 1 91 ? 47.917 9.566 -44.838 1.00 92.25 91 LEU A C 1
ATOM 681 O O . LEU A 1 91 ? 48.106 10.759 -45.050 1.00 92.25 91 LEU A O 1
ATOM 685 N N . VAL A 1 92 ? 48.160 8.637 -45.760 1.00 89.19 92 VAL A N 1
ATOM 686 C CA . VAL A 1 92 ? 48.579 8.951 -47.133 1.00 89.19 92 VAL A CA 1
ATOM 687 C C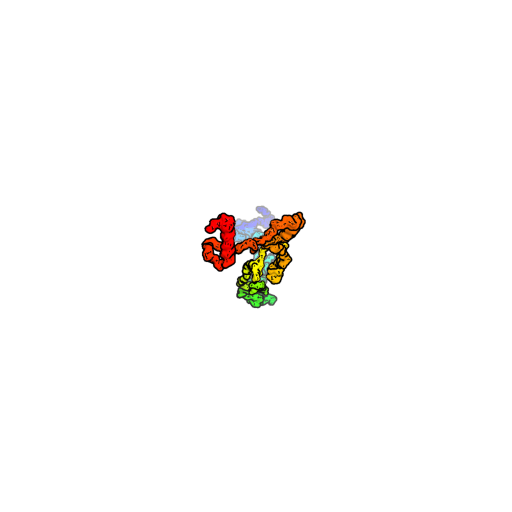 . VAL A 1 92 ? 47.397 8.951 -48.106 1.00 89.19 92 VAL A C 1
ATOM 689 O O . VAL A 1 92 ? 46.599 8.011 -48.124 1.00 89.19 92 VAL A O 1
ATOM 692 N N . GLY A 1 93 ? 47.318 9.989 -48.945 1.00 88.56 93 GLY A N 1
ATOM 693 C CA . GLY A 1 93 ? 46.293 10.128 -49.983 1.00 88.56 93 GLY A CA 1
ATOM 694 C C . GLY A 1 93 ? 44.869 10.263 -49.429 1.00 88.56 93 GLY A C 1
ATOM 695 O O . GLY A 1 93 ? 44.660 10.750 -48.320 1.00 88.56 93 GLY A O 1
ATOM 696 N N . ASN A 1 94 ? 43.880 9.831 -50.216 1.00 91.88 94 ASN A N 1
ATOM 697 C CA . ASN A 1 94 ? 42.479 9.782 -49.800 1.00 91.88 94 ASN A CA 1
ATOM 698 C C . ASN A 1 94 ? 42.145 8.385 -49.261 1.00 91.88 94 ASN A C 1
ATOM 700 O O . ASN A 1 94 ? 41.956 7.461 -50.050 1.00 91.88 94 ASN A O 1
ATOM 704 N N . LYS A 1 95 ? 42.085 8.233 -47.935 1.00 92.62 95 LYS A N 1
ATOM 705 C CA . LYS A 1 95 ? 41.671 6.981 -47.288 1.00 92.62 95 LYS A CA 1
ATOM 706 C C . LYS A 1 95 ? 40.192 7.002 -46.935 1.00 92.62 95 LYS A C 1
ATOM 708 O O . LYS A 1 95 ? 39.674 7.988 -46.416 1.00 92.62 95 LYS A O 1
ATOM 713 N N . THR A 1 96 ? 39.531 5.880 -47.157 1.00 93.75 96 THR A N 1
ATOM 714 C CA . THR A 1 96 ? 38.157 5.626 -46.725 1.00 93.75 96 THR A CA 1
ATOM 715 C C . THR A 1 96 ? 38.095 5.256 -45.239 1.00 93.75 96 THR A C 1
ATOM 717 O O . THR A 1 96 ? 39.094 4.885 -44.620 1.00 93.75 96 THR A O 1
ATOM 720 N N . LEU A 1 97 ? 36.897 5.335 -44.646 1.00 91.88 97 LEU A N 1
ATOM 721 C CA . LEU A 1 97 ? 36.674 4.921 -43.255 1.00 91.88 97 LEU A CA 1
ATOM 722 C C . LEU A 1 97 ? 37.005 3.438 -43.035 1.00 91.88 97 LEU A C 1
ATOM 724 O O . LEU A 1 97 ? 37.598 3.099 -42.014 1.00 91.88 97 LEU A O 1
ATOM 728 N N . ASP A 1 98 ? 36.689 2.587 -44.014 1.00 89.56 98 ASP A N 1
ATOM 729 C CA . ASP A 1 98 ? 36.985 1.152 -43.982 1.00 89.56 98 ASP A CA 1
ATOM 730 C C . ASP A 1 98 ? 38.498 0.889 -43.973 1.00 89.56 98 ASP A C 1
ATOM 732 O O . ASP A 1 98 ? 39.010 0.193 -43.097 1.00 89.56 98 ASP A O 1
ATOM 736 N N . GLU A 1 99 ? 39.252 1.565 -44.847 1.00 91.88 99 GLU A N 1
ATOM 737 C CA . GLU A 1 99 ? 40.719 1.479 -44.867 1.00 91.88 99 GLU A CA 1
ATOM 738 C C . GLU A 1 99 ? 41.357 1.984 -43.571 1.00 91.88 99 GLU A C 1
ATOM 740 O O . GLU A 1 99 ? 42.411 1.495 -43.166 1.00 91.88 99 GLU A O 1
ATOM 745 N N . LEU A 1 100 ? 40.728 2.950 -42.898 1.00 93.56 100 LEU A N 1
ATOM 746 C CA . LEU A 1 100 ? 41.160 3.416 -41.583 1.00 93.56 100 LEU A CA 1
ATOM 747 C C . LEU A 1 100 ? 40.707 2.484 -40.448 1.00 93.56 100 LEU A C 1
ATOM 749 O O . LEU A 1 100 ? 41.291 2.516 -39.363 1.00 93.56 100 LEU A O 1
ATOM 753 N N . GLY A 1 101 ? 39.761 1.575 -40.689 1.00 88.50 101 GLY A N 1
ATOM 754 C CA . GLY A 1 101 ? 39.117 0.754 -39.660 1.00 88.50 101 GLY A CA 1
ATOM 755 C C . GLY A 1 101 ? 38.253 1.582 -38.707 1.00 88.50 101 GLY A C 1
ATOM 756 O O . GLY A 1 101 ? 38.114 1.239 -37.535 1.00 88.50 101 GLY A O 1
ATOM 757 N N . ILE A 1 102 ? 37.731 2.710 -39.188 1.00 88.06 102 ILE A N 1
ATOM 758 C CA . ILE A 1 102 ? 36.848 3.599 -38.443 1.00 88.06 102 ILE A CA 1
ATOM 759 C C . ILE A 1 102 ? 35.415 3.226 -38.802 1.00 88.06 102 ILE A C 1
ATOM 761 O O . ILE A 1 102 ? 35.027 3.224 -39.968 1.00 88.06 102 ILE A O 1
ATOM 765 N N . GLN A 1 103 ? 34.607 2.940 -37.789 1.00 84.88 103 GLN A N 1
ATOM 766 C CA . GLN A 1 103 ? 33.179 2.728 -37.990 1.00 84.88 103 GLN A CA 1
ATOM 767 C C . GLN A 1 103 ? 32.510 3.997 -38.560 1.00 84.88 103 GLN A C 1
ATOM 769 O O . GLN A 1 103 ? 32.788 5.103 -38.083 1.00 84.88 103 GLN A O 1
ATOM 774 N N . PRO A 1 104 ? 31.627 3.876 -39.567 1.00 83.81 104 PRO A N 1
ATOM 775 C CA . PRO A 1 104 ? 30.877 5.016 -40.077 1.00 83.81 104 PRO A CA 1
ATOM 776 C C . PRO A 1 104 ? 29.991 5.605 -38.981 1.00 83.81 104 PRO A C 1
ATOM 778 O O . PRO A 1 104 ? 29.461 4.876 -38.147 1.00 83.81 104 PRO A O 1
ATOM 781 N N . LYS A 1 105 ? 29.797 6.930 -39.002 1.00 80.88 105 LYS A N 1
ATOM 782 C CA . LYS A 1 105 ? 28.902 7.621 -38.063 1.00 80.88 105 LYS A CA 1
ATOM 783 C C . LYS A 1 105 ? 27.505 6.988 -38.114 1.00 80.88 105 LYS A C 1
ATOM 785 O O . LYS A 1 105 ? 26.817 7.113 -39.124 1.00 80.88 105 LYS A O 1
ATOM 790 N N . GLY A 1 106 ? 27.077 6.363 -37.019 1.00 79.00 106 GLY A N 1
ATOM 791 C CA . GLY A 1 106 ? 25.781 5.692 -36.923 1.00 79.00 106 GLY A CA 1
ATOM 792 C C . GLY A 1 106 ? 25.393 5.332 -35.490 1.00 79.00 106 GLY A C 1
ATOM 793 O O . GLY A 1 106 ? 26.106 5.646 -34.538 1.00 79.00 106 GLY A O 1
ATOM 794 N N . THR A 1 107 ? 24.237 4.691 -35.335 1.00 69.88 107 THR A N 1
ATOM 795 C CA . THR A 1 107 ? 23.750 4.188 -34.043 1.00 69.88 107 THR A CA 1
ATOM 796 C C . THR A 1 107 ? 24.340 2.799 -33.801 1.00 69.88 107 THR A C 1
ATOM 798 O O . THR A 1 107 ? 23.945 1.839 -34.454 1.00 69.88 107 THR A O 1
ATOM 801 N N . TYR A 1 108 ? 25.295 2.681 -32.879 1.00 68.06 108 TYR A N 1
ATOM 802 C CA . TYR A 1 108 ? 26.137 1.482 -32.738 1.00 68.06 108 TYR A CA 1
ATOM 803 C C . TYR A 1 108 ? 25.498 0.301 -31.984 1.00 68.06 108 TYR A C 1
ATOM 805 O O . TYR A 1 108 ? 26.142 -0.729 -31.815 1.00 68.06 108 TYR A O 1
ATOM 813 N N . LEU A 1 109 ? 24.230 0.413 -31.572 1.00 66.00 109 LEU A N 1
ATOM 814 C CA . LEU A 1 109 ? 23.435 -0.717 -31.086 1.00 66.00 109 LEU A CA 1
ATOM 815 C C . LEU A 1 109 ? 21.938 -0.419 -31.258 1.00 66.00 109 LEU A C 1
ATOM 817 O O . LEU A 1 109 ? 21.292 0.149 -30.384 1.00 66.00 109 LEU A O 1
ATOM 821 N N . THR A 1 110 ? 21.383 -0.746 -32.424 1.00 66.75 110 THR A N 1
ATOM 822 C CA . THR A 1 110 ? 19.940 -0.588 -32.699 1.00 66.75 110 THR A CA 1
ATOM 823 C C . THR A 1 110 ? 19.124 -1.820 -32.311 1.00 66.75 110 THR A C 1
ATOM 825 O O . THR A 1 110 ? 17.896 -1.772 -32.338 1.00 66.75 110 THR A O 1
ATOM 828 N N . LYS A 1 111 ? 19.790 -2.935 -31.984 1.00 68.75 111 LYS A N 1
ATOM 829 C CA . LYS A 1 111 ? 19.160 -4.198 -31.597 1.00 68.75 111 LYS A CA 1
ATOM 830 C C . LYS A 1 111 ? 20.139 -5.066 -30.809 1.00 68.75 111 LYS A C 1
ATOM 832 O O . LYS A 1 111 ? 21.234 -5.338 -31.286 1.00 68.75 111 LYS A O 1
ATOM 837 N N . GLU A 1 112 ? 19.714 -5.522 -29.637 1.00 80.31 112 GLU A N 1
ATOM 838 C CA . GLU A 1 112 ? 20.455 -6.484 -28.817 1.00 80.31 112 GLU A CA 1
ATOM 839 C C . GLU A 1 112 ? 20.336 -7.903 -29.408 1.00 80.31 112 GLU A C 1
ATOM 841 O O . GLU A 1 112 ? 19.230 -8.366 -29.709 1.00 80.31 112 GLU A O 1
ATOM 846 N N . THR A 1 113 ? 21.462 -8.602 -29.577 1.00 80.25 113 THR A N 1
ATOM 847 C CA . THR A 1 113 ? 21.532 -9.952 -30.174 1.00 80.25 113 THR A CA 1
ATOM 848 C C . THR A 1 113 ? 22.106 -11.013 -29.239 1.00 80.25 113 THR A C 1
ATOM 850 O O . THR A 1 113 ? 22.055 -12.193 -29.584 1.00 80.25 113 THR A O 1
ATOM 853 N N . ASP A 1 114 ? 22.616 -10.639 -28.064 1.00 84.56 114 ASP A N 1
ATOM 854 C CA . ASP A 1 114 ? 23.206 -11.570 -27.103 1.00 84.56 114 ASP A CA 1
ATOM 855 C C . ASP A 1 114 ? 22.172 -12.625 -26.656 1.00 84.56 114 ASP A C 1
ATOM 857 O O . ASP A 1 114 ? 21.139 -12.271 -26.076 1.00 84.56 114 ASP A O 1
ATOM 861 N N . PRO A 1 115 ? 22.387 -13.931 -26.914 1.00 86.62 115 PRO A N 1
ATOM 862 C CA . PRO A 1 115 ? 21.441 -14.983 -26.545 1.00 86.62 115 PRO A CA 1
ATOM 863 C C . PRO A 1 115 ? 21.278 -15.155 -25.028 1.00 86.62 115 PRO A C 1
ATOM 865 O O . PRO A 1 115 ? 20.265 -15.703 -24.602 1.00 86.62 115 PRO A O 1
ATOM 868 N N . THR A 1 116 ? 22.228 -14.678 -24.219 1.00 93.12 116 THR A N 1
ATOM 869 C CA . THR A 1 116 ? 22.168 -14.732 -22.751 1.00 93.12 116 THR A CA 1
ATOM 870 C C . THR A 1 116 ? 21.203 -13.703 -22.165 1.00 93.12 116 THR A C 1
ATOM 872 O O . THR A 1 116 ? 20.691 -13.889 -21.060 1.00 93.12 116 THR A O 1
ATOM 875 N N . VAL A 1 117 ? 20.886 -12.648 -22.921 1.00 87.50 117 VAL A N 1
ATOM 876 C CA . VAL A 1 117 ? 19.887 -11.660 -22.519 1.00 87.50 117 VAL A CA 1
ATOM 877 C C . VAL A 1 117 ? 18.484 -12.239 -22.769 1.00 87.50 117 VAL A C 1
ATOM 879 O O . VAL A 1 117 ? 18.166 -12.648 -23.895 1.00 87.50 117 VAL A O 1
ATOM 882 N N . PRO A 1 118 ? 17.603 -12.285 -21.755 1.00 89.94 118 PRO A N 1
ATOM 883 C CA . PRO A 1 118 ? 16.268 -12.848 -21.906 1.00 89.94 118 PRO A CA 1
ATOM 884 C C . PRO A 1 118 ? 15.396 -12.003 -22.843 1.00 89.94 118 PRO A C 1
ATOM 886 O O . PRO A 1 118 ? 15.534 -10.784 -22.929 1.00 89.94 118 PRO A O 1
ATOM 889 N N . ALA A 1 119 ? 14.453 -12.656 -23.529 1.00 86.56 119 ALA A N 1
ATOM 890 C CA . ALA A 1 119 ? 13.623 -12.026 -24.560 1.00 86.56 119 ALA A CA 1
ATOM 891 C C . ALA A 1 119 ? 12.851 -10.787 -24.067 1.00 86.56 119 ALA A C 1
ATOM 893 O O . ALA A 1 119 ? 12.732 -9.812 -24.802 1.00 86.56 119 ALA A O 1
ATOM 894 N N . TRP A 1 120 ? 12.382 -10.789 -22.815 1.00 86.62 120 TRP A N 1
ATOM 895 C CA . TRP A 1 120 ? 11.651 -9.657 -22.232 1.00 86.62 120 TRP A CA 1
ATOM 896 C C . TRP A 1 120 ? 12.524 -8.410 -22.030 1.00 86.62 120 TRP A C 1
ATOM 898 O O . TRP A 1 120 ? 12.007 -7.301 -22.082 1.00 86.62 120 TRP A O 1
ATOM 908 N N . ALA A 1 121 ? 13.836 -8.570 -21.824 1.00 85.50 121 ALA A N 1
ATOM 909 C CA . ALA A 1 121 ? 14.774 -7.455 -21.680 1.00 85.50 121 ALA A CA 1
ATOM 910 C C . ALA A 1 121 ? 15.207 -6.880 -23.041 1.00 85.50 121 ALA A C 1
ATOM 912 O O . ALA A 1 121 ? 15.713 -5.765 -23.106 1.00 85.50 121 ALA A O 1
ATOM 913 N N . LYS A 1 122 ? 14.990 -7.639 -24.124 1.00 86.31 122 LYS A N 1
ATOM 914 C CA . LYS A 1 122 ? 15.208 -7.214 -25.517 1.00 86.31 122 LYS A CA 1
ATOM 915 C C . LYS A 1 122 ? 14.003 -6.485 -26.113 1.00 86.31 122 LYS A C 1
ATOM 917 O O . LYS A 1 122 ? 14.113 -5.927 -27.202 1.00 86.31 122 LYS A O 1
ATOM 922 N N . ALA A 1 123 ? 12.847 -6.551 -25.453 1.00 84.69 123 ALA A N 1
ATOM 923 C CA . ALA A 1 123 ? 11.648 -5.852 -25.886 1.00 84.69 123 ALA A CA 1
ATOM 924 C C . ALA A 1 123 ? 11.803 -4.341 -25.654 1.00 84.69 123 ALA A C 1
ATOM 926 O O . ALA A 1 123 ? 12.361 -3.915 -24.647 1.00 84.69 123 ALA A O 1
ATOM 927 N N . GLU A 1 124 ? 11.278 -3.530 -26.573 1.00 85.75 124 GLU A N 1
ATOM 928 C CA . GLU A 1 124 ? 11.355 -2.062 -26.503 1.00 85.75 124 GLU A CA 1
ATOM 929 C C . GLU A 1 124 ? 10.620 -1.489 -25.279 1.00 85.75 124 GLU A C 1
ATOM 931 O O . GLU A 1 124 ? 11.005 -0.462 -24.724 1.00 85.75 124 GLU A O 1
ATOM 936 N N . THR A 1 125 ? 9.582 -2.185 -24.813 1.00 87.50 125 THR A N 1
ATOM 937 C CA . THR A 1 125 ? 8.767 -1.784 -23.666 1.00 87.50 125 THR A CA 1
ATOM 938 C C . THR A 1 125 ? 8.791 -2.844 -22.575 1.00 87.50 125 THR A C 1
ATOM 940 O O . THR A 1 125 ? 8.704 -4.041 -22.855 1.00 87.50 125 THR A O 1
ATOM 943 N N . LYS A 1 126 ? 8.826 -2.402 -21.313 1.00 85.19 126 LYS A N 1
ATOM 944 C CA . LYS A 1 126 ? 8.702 -3.288 -20.149 1.00 85.19 126 LYS A CA 1
ATOM 945 C C . LYS A 1 126 ? 7.381 -4.082 -20.219 1.00 85.19 126 LYS A C 1
ATOM 947 O O . LYS A 1 126 ? 6.349 -3.473 -20.503 1.00 85.19 126 LYS A O 1
ATOM 952 N N . PRO A 1 127 ? 7.382 -5.393 -19.911 1.00 88.56 127 PRO A N 1
ATOM 953 C CA . PRO A 1 127 ? 6.146 -6.159 -19.788 1.00 88.56 127 PRO A CA 1
ATOM 954 C C . PRO A 1 127 ? 5.241 -5.571 -18.698 1.00 88.56 127 PRO A C 1
ATOM 956 O O . PRO A 1 127 ? 5.701 -5.234 -17.603 1.00 88.56 127 PRO A O 1
ATOM 959 N N . ALA A 1 128 ? 3.954 -5.442 -19.007 1.00 90.12 128 ALA A N 1
ATOM 960 C CA . ALA A 1 128 ? 2.931 -5.125 -18.023 1.00 90.12 128 ALA A CA 1
ATOM 961 C C . ALA A 1 128 ? 2.457 -6.429 -17.377 1.00 90.12 128 ALA A C 1
ATOM 963 O O . ALA A 1 128 ? 2.156 -7.381 -18.091 1.00 90.12 128 ALA A O 1
ATOM 964 N N . TYR A 1 129 ? 2.386 -6.448 -16.049 1.00 90.50 129 TYR A N 1
ATOM 965 C CA . TYR A 1 129 ? 1.846 -7.572 -15.293 1.00 90.50 129 TYR A CA 1
ATOM 966 C C . TYR A 1 129 ? 0.519 -7.170 -14.660 1.00 90.50 129 TYR A C 1
ATOM 968 O O . TYR A 1 129 ? 0.378 -6.071 -14.116 1.00 90.50 129 TYR A O 1
ATOM 976 N N . THR A 1 130 ? -0.447 -8.070 -14.731 1.00 93.81 130 THR A N 1
ATOM 977 C CA . THR A 1 130 ? -1.711 -7.987 -14.006 1.00 93.81 130 THR A CA 1
ATOM 978 C C . THR A 1 130 ? -1.505 -8.348 -12.537 1.00 93.81 130 THR A C 1
ATOM 980 O O . THR A 1 130 ? -0.521 -8.989 -12.168 1.00 93.81 130 THR A O 1
ATOM 983 N N . ALA A 1 131 ? -2.438 -7.933 -11.677 1.00 94.44 131 ALA A N 1
ATOM 984 C CA . ALA A 1 131 ? -2.382 -8.267 -10.257 1.00 94.44 131 ALA A CA 1
ATOM 985 C C . ALA A 1 131 ? -2.376 -9.793 -10.032 1.00 94.44 131 ALA A C 1
ATOM 987 O O . ALA A 1 131 ? -1.579 -10.288 -9.236 1.00 94.44 131 ALA A O 1
ATOM 988 N N . ASP A 1 132 ? -3.170 -10.529 -10.814 1.00 94.19 132 ASP A N 1
ATOM 989 C CA . ASP A 1 132 ? -3.267 -11.990 -10.747 1.00 94.19 132 ASP A CA 1
ATOM 990 C C . ASP A 1 132 ? -1.938 -12.684 -11.089 1.00 94.19 132 ASP A C 1
ATOM 992 O O . ASP A 1 132 ? -1.549 -13.637 -10.414 1.00 94.19 132 ASP A O 1
ATOM 996 N N . GLU A 1 133 ? -1.195 -12.183 -12.084 1.00 95.06 133 GLU A N 1
ATOM 997 C CA . GLU A 1 133 ? 0.098 -12.755 -12.497 1.00 95.06 133 GLU A CA 1
ATOM 998 C C . GLU A 1 133 ? 1.182 -12.652 -11.419 1.00 95.06 133 GLU A C 1
ATOM 1000 O O . GLU A 1 133 ? 2.108 -13.463 -11.394 1.00 95.06 133 GLU A O 1
ATOM 1005 N N . VAL A 1 134 ? 1.080 -11.665 -10.527 1.00 94.19 134 VAL A N 1
ATOM 1006 C CA . VAL A 1 134 ? 2.083 -11.411 -9.480 1.00 94.19 134 VAL A CA 1
ATOM 1007 C C . VAL A 1 134 ? 1.570 -11.710 -8.071 1.00 94.19 134 VAL A C 1
ATOM 1009 O O . VAL A 1 134 ? 2.263 -11.423 -7.096 1.00 94.19 134 VAL A O 1
ATOM 1012 N N . GLY A 1 135 ? 0.364 -12.273 -7.940 1.00 92.69 135 GLY A N 1
ATOM 1013 C CA . GLY A 1 135 ? -0.268 -12.535 -6.644 1.00 92.69 135 GLY A CA 1
ATOM 1014 C C . GLY A 1 135 ? -0.596 -11.265 -5.849 1.00 92.69 135 GLY A C 1
ATOM 1015 O O . GLY A 1 135 ? -0.706 -11.312 -4.623 1.00 92.69 135 GLY A O 1
ATOM 1016 N N . ALA A 1 136 ? -0.721 -10.125 -6.529 1.00 92.75 136 ALA A N 1
ATOM 1017 C CA . ALA A 1 136 ? -1.183 -8.884 -5.930 1.00 92.75 136 ALA A CA 1
ATOM 1018 C C . ALA A 1 136 ? -2.716 -8.839 -5.898 1.00 92.75 136 ALA A C 1
ATOM 1020 O O . ALA A 1 136 ? -3.408 -9.507 -6.662 1.00 92.75 136 ALA A O 1
ATOM 1021 N N . LEU A 1 137 ? -3.256 -8.001 -5.017 1.00 91.25 137 LEU A N 1
ATOM 1022 C CA . LEU A 1 137 ? -4.676 -7.667 -5.035 1.00 91.25 137 LEU A CA 1
ATOM 1023 C C . LEU A 1 137 ? -4.976 -6.738 -6.223 1.00 91.25 137 LEU A C 1
ATOM 1025 O O . LEU A 1 137 ? -4.165 -5.854 -6.524 1.00 91.25 137 LEU A O 1
ATOM 1029 N N . PRO A 1 138 ? -6.131 -6.892 -6.894 1.00 91.69 138 PRO A N 1
ATOM 1030 C CA . PRO A 1 138 ? -6.509 -6.015 -7.991 1.00 91.69 138 PRO A CA 1
ATOM 1031 C C . PRO A 1 138 ? -6.653 -4.573 -7.497 1.00 91.69 138 PRO A C 1
ATOM 1033 O O . PRO A 1 138 ? -7.045 -4.326 -6.355 1.00 91.69 138 PRO A O 1
ATOM 1036 N N . ASN A 1 139 ? -6.394 -3.605 -8.376 1.00 87.25 139 ASN A N 1
ATOM 1037 C CA . ASN A 1 139 ? -6.524 -2.174 -8.069 1.00 87.25 139 ASN A CA 1
ATOM 1038 C C . ASN A 1 139 ? -7.971 -1.734 -7.767 1.00 87.25 139 ASN A C 1
ATOM 1040 O O . ASN A 1 139 ? -8.190 -0.624 -7.290 1.00 87.25 139 ASN A O 1
ATOM 1044 N N . THR A 1 140 ? -8.951 -2.603 -8.013 1.00 90.25 140 THR A N 1
ATOM 1045 C CA . THR A 1 140 ? -10.351 -2.440 -7.608 1.00 90.25 140 THR A CA 1
ATOM 1046 C C . THR A 1 140 ? -10.599 -2.809 -6.142 1.00 90.25 140 THR A C 1
ATOM 1048 O O . THR A 1 140 ? -11.726 -2.682 -5.669 1.00 90.25 140 THR A O 1
ATOM 1051 N N . THR A 1 141 ? -9.586 -3.291 -5.416 1.00 88.88 141 THR A N 1
ATOM 1052 C CA . THR A 1 141 ? -9.699 -3.619 -3.990 1.00 88.88 141 THR A CA 1
ATOM 1053 C C . THR A 1 141 ? -9.834 -2.334 -3.183 1.00 88.88 141 THR A C 1
ATOM 1055 O O . THR A 1 141 ? -8.864 -1.615 -2.966 1.00 88.88 141 THR A O 1
ATOM 1058 N N . THR A 1 142 ? -11.046 -2.051 -2.718 1.00 84.81 142 THR A N 1
ATOM 1059 C CA . THR A 1 142 ? -11.357 -0.877 -1.887 1.00 84.81 142 THR A CA 1
ATOM 1060 C C . THR A 1 142 ? -11.347 -1.180 -0.391 1.00 84.81 142 THR A C 1
ATOM 1062 O O . THR A 1 142 ? -11.481 -0.270 0.422 1.00 84.81 142 THR A O 1
ATOM 1065 N N . VAL A 1 143 ? -11.200 -2.454 -0.021 1.00 85.94 143 VAL A N 1
ATOM 1066 C CA . VAL A 1 143 ? -11.387 -2.950 1.341 1.00 85.94 143 VAL A CA 1
ATOM 1067 C C . VAL A 1 143 ? -10.349 -4.027 1.652 1.00 85.94 143 VAL A C 1
ATOM 1069 O O . VAL A 1 143 ? -10.166 -4.960 0.872 1.00 85.94 143 VAL A O 1
ATOM 1072 N N . LEU A 1 144 ? -9.704 -3.921 2.815 1.00 86.38 144 LEU A N 1
ATOM 1073 C CA . LEU A 1 144 ? -8.737 -4.897 3.322 1.00 86.38 144 LEU A CA 1
ATOM 1074 C C . LEU A 1 144 ? -9.172 -5.370 4.720 1.00 86.38 144 LEU A C 1
ATOM 1076 O O . LEU A 1 144 ? -8.866 -4.694 5.704 1.00 86.38 144 LEU A O 1
ATOM 1080 N N . PRO A 1 145 ? -9.894 -6.501 4.835 1.00 85.69 145 PRO A N 1
ATOM 1081 C CA . PRO A 1 145 ? -10.314 -7.017 6.131 1.00 85.69 145 PRO A CA 1
ATOM 1082 C C . PRO A 1 145 ? -9.102 -7.400 6.986 1.00 85.69 145 PRO A C 1
ATOM 1084 O O . PRO A 1 145 ? -8.168 -8.062 6.532 1.00 85.69 145 PRO A O 1
ATOM 1087 N N . ASN A 1 146 ? -9.147 -7.035 8.261 1.00 86.38 146 ASN A N 1
ATOM 1088 C CA . ASN A 1 146 ? -8.194 -7.452 9.271 1.00 86.38 146 ASN A CA 1
ATOM 1089 C C . ASN A 1 146 ? -8.234 -8.988 9.414 1.00 86.38 146 ASN A C 1
ATOM 1091 O O . ASN A 1 146 ? -9.306 -9.545 9.684 1.00 86.38 146 ASN A O 1
ATOM 1095 N N . PRO A 1 147 ? -7.092 -9.698 9.318 1.00 88.00 147 PRO A N 1
ATOM 1096 C CA . PRO A 1 147 ? -7.049 -11.162 9.400 1.00 88.00 147 PRO A CA 1
ATOM 1097 C C . PRO A 1 147 ? -7.611 -11.744 10.704 1.00 88.00 147 PRO A C 1
ATOM 1099 O O . PRO A 1 147 ? -7.984 -12.918 10.765 1.00 88.00 147 PRO A O 1
ATOM 1102 N N . LYS A 1 148 ? -7.652 -10.938 11.771 1.00 88.94 148 LYS A N 1
ATOM 1103 C CA . LYS A 1 148 ? -8.240 -11.288 13.066 1.00 88.94 148 LYS A CA 1
ATOM 1104 C C . LYS A 1 148 ? -9.306 -10.262 13.432 1.00 88.94 148 LYS A C 1
ATOM 1106 O O . LYS A 1 148 ? -8.988 -9.126 13.772 1.00 88.94 148 LYS A O 1
ATOM 1111 N N . LYS A 1 149 ? -10.573 -10.673 13.378 1.00 91.12 149 LYS A N 1
ATOM 1112 C CA . LYS A 1 149 ? -11.692 -9.813 13.773 1.00 91.12 149 LYS A CA 1
ATOM 1113 C C . LYS A 1 149 ? -11.619 -9.506 15.265 1.00 91.12 149 LYS A C 1
ATOM 1115 O O . LYS A 1 149 ? -11.306 -10.386 16.067 1.00 91.12 149 LYS A O 1
ATOM 1120 N N . ILE A 1 150 ? -11.951 -8.277 15.631 1.00 90.12 150 ILE A N 1
ATOM 1121 C CA . ILE A 1 150 ? -12.252 -7.940 17.019 1.00 90.12 150 ILE A CA 1
ATOM 1122 C C . ILE A 1 150 ? -13.633 -8.515 17.331 1.00 90.12 150 ILE A C 1
ATOM 1124 O O . ILE A 1 150 ? -14.564 -8.303 16.557 1.00 90.12 150 ILE A O 1
ATOM 1128 N N . LYS A 1 151 ? -13.753 -9.244 18.443 1.00 87.81 151 LYS A N 1
ATOM 1129 C CA . LYS A 1 151 ? -15.011 -9.810 18.940 1.00 87.81 151 LYS A CA 1
ATOM 1130 C C . LYS A 1 151 ? -15.365 -9.149 20.264 1.00 87.81 151 LYS A C 1
ATOM 1132 O O . LYS A 1 151 ? -14.583 -9.217 21.211 1.00 87.81 151 LYS A O 1
ATOM 1137 N N . PHE A 1 152 ? -16.537 -8.530 20.332 1.00 86.56 152 PHE A N 1
ATOM 1138 C CA . PHE A 1 152 ? -17.086 -7.995 21.573 1.00 86.56 152 PHE A CA 1
ATOM 1139 C C . PHE A 1 152 ? -17.870 -9.101 22.284 1.00 86.56 152 PHE A C 1
ATOM 1141 O O . PHE A 1 152 ? -18.725 -9.755 21.685 1.00 86.56 152 PHE A O 1
ATOM 1148 N N . THR A 1 153 ? -17.557 -9.332 23.558 1.00 81.38 153 THR A N 1
ATOM 1149 C CA . THR A 1 153 ? -18.250 -10.303 24.415 1.00 81.38 153 THR A CA 1
ATOM 1150 C C . THR A 1 153 ? -18.796 -9.591 25.648 1.00 81.38 153 THR A C 1
ATOM 1152 O O . THR A 1 153 ? -18.054 -8.859 26.300 1.00 81.38 153 THR A O 1
ATOM 1155 N N . GLY A 1 154 ? -20.069 -9.808 25.991 1.00 84.56 154 GLY A N 1
ATOM 1156 C CA . GLY A 1 154 ? -20.721 -9.179 27.143 1.00 84.56 154 GLY A CA 1
ATOM 1157 C C . GLY A 1 154 ? -22.086 -8.603 26.776 1.00 84.56 154 GLY A C 1
ATOM 1158 O O . GLY A 1 154 ? -22.877 -9.269 26.117 1.00 84.56 154 GLY A O 1
ATOM 1159 N N . ALA A 1 155 ? -22.358 -7.362 27.190 1.00 80.88 155 ALA A N 1
ATOM 1160 C CA . ALA A 1 155 ? -23.632 -6.681 26.925 1.00 80.88 155 ALA A CA 1
ATOM 1161 C C . ALA A 1 155 ? -23.895 -6.408 25.428 1.00 80.88 155 ALA A C 1
ATOM 1163 O O . ALA A 1 155 ? -25.040 -6.198 25.037 1.00 80.88 155 ALA A O 1
ATOM 1164 N N . VAL A 1 156 ? -22.848 -6.440 24.596 1.00 83.50 156 VAL A N 1
ATOM 1165 C CA . VAL A 1 156 ? -22.945 -6.438 23.130 1.00 83.50 156 VAL A CA 1
ATOM 1166 C C . VAL A 1 156 ? -22.212 -7.650 22.594 1.00 83.50 156 VAL A C 1
ATOM 1168 O O . VAL A 1 156 ? -21.104 -7.952 23.041 1.00 83.50 156 VAL A O 1
ATOM 1171 N N . THR A 1 157 ? -22.822 -8.309 21.615 1.00 87.81 157 THR A N 1
ATOM 1172 C CA . THR A 1 157 ? -22.189 -9.366 20.828 1.00 87.81 157 THR A CA 1
ATOM 1173 C C . THR A 1 157 ? -22.105 -8.887 19.390 1.00 87.81 157 THR A C 1
ATOM 1175 O O . THR A 1 157 ? -23.116 -8.771 18.705 1.00 87.81 157 THR A O 1
ATOM 1178 N N . ASP A 1 158 ? -20.900 -8.523 18.959 1.00 89.25 158 ASP A N 1
ATOM 1179 C CA . ASP A 1 158 ? -20.657 -8.094 17.586 1.00 89.25 158 ASP A CA 1
ATOM 1180 C C . ASP A 1 158 ? -19.194 -8.330 17.185 1.00 89.25 158 ASP A C 1
ATOM 1182 O O . ASP A 1 158 ? -18.315 -8.423 18.047 1.00 89.25 158 ASP A O 1
ATOM 1186 N N . ASP A 1 159 ? -18.940 -8.417 15.880 1.00 89.81 159 ASP A N 1
ATOM 1187 C CA . ASP A 1 159 ? -17.616 -8.624 15.293 1.00 89.81 159 ASP A CA 1
ATOM 1188 C C . ASP A 1 159 ? -17.233 -7.455 14.371 1.00 89.81 159 ASP A C 1
ATOM 1190 O O . ASP A 1 159 ? -18.060 -6.924 13.623 1.00 89.81 159 ASP A O 1
ATOM 1194 N N . TYR A 1 160 ? -15.958 -7.069 14.387 1.00 91.19 160 TYR A N 1
ATOM 1195 C CA . TYR A 1 160 ? -15.406 -6.006 13.548 1.00 91.19 160 TYR A CA 1
ATOM 1196 C C . TYR A 1 160 ? -14.134 -6.471 12.843 1.00 91.19 160 TYR A C 1
ATOM 1198 O O . TYR A 1 160 ? -13.163 -6.860 13.491 1.00 91.19 160 TYR A O 1
ATOM 1206 N N . ASP A 1 161 ? -14.129 -6.427 11.511 1.00 91.38 161 ASP A N 1
ATOM 1207 C CA . ASP A 1 161 ? -12.986 -6.825 10.685 1.00 91.38 161 ASP A CA 1
ATOM 1208 C C . ASP A 1 161 ? -12.263 -5.653 10.019 1.00 91.38 161 ASP A C 1
ATOM 1210 O O . ASP A 1 161 ? -11.411 -5.891 9.181 1.00 91.38 161 ASP A O 1
ATOM 1214 N N . GLY A 1 162 ? -12.544 -4.397 10.373 1.00 86.44 162 GLY A N 1
ATOM 1215 C CA . GLY A 1 162 ? -11.788 -3.253 9.841 1.00 86.44 162 GLY A CA 1
ATOM 1216 C C . GLY A 1 162 ? -12.059 -2.901 8.376 1.00 86.44 162 GLY A C 1
ATOM 1217 O O . GLY A 1 162 ? -11.453 -1.964 7.869 1.00 86.44 162 GLY A O 1
ATOM 1218 N N . SER A 1 163 ? -12.961 -3.619 7.706 1.00 88.06 163 SER A N 1
ATOM 1219 C CA . SER A 1 163 ? -13.260 -3.432 6.284 1.00 88.06 163 SER A CA 1
ATOM 1220 C C . SER A 1 163 ? -13.977 -2.121 5.968 1.00 88.06 163 SER A C 1
ATOM 1222 O O . SER A 1 163 ? -13.767 -1.513 4.922 1.00 88.06 163 SER A O 1
ATOM 1224 N N . VAL A 1 164 ? -14.875 -1.714 6.858 1.00 87.44 164 VAL A N 1
ATOM 1225 C CA . VAL A 1 164 ? -15.749 -0.548 6.720 1.00 87.44 164 VAL A CA 1
ATOM 1226 C C . VAL A 1 164 ? -15.973 0.044 8.100 1.00 87.44 164 VAL A C 1
ATOM 1228 O O . VAL A 1 164 ? -15.911 -0.688 9.085 1.00 87.44 164 VAL A O 1
ATOM 1231 N N . GLU A 1 165 ? -16.253 1.343 8.186 1.00 89.88 165 GLU A N 1
ATOM 1232 C CA . GLU A 1 165 ? -16.603 1.968 9.462 1.00 89.88 165 GLU A CA 1
ATOM 1233 C C . GLU A 1 165 ? -17.817 1.267 10.089 1.00 89.88 165 GLU A C 1
ATOM 1235 O O . GLU A 1 165 ? -18.820 1.000 9.423 1.00 89.88 165 GLU A O 1
ATOM 1240 N N . LYS A 1 166 ? -17.711 0.942 11.381 1.00 89.44 166 LYS A N 1
ATOM 1241 C CA . LYS A 1 166 ? -18.768 0.265 12.128 1.00 89.44 166 LYS A CA 1
ATOM 1242 C C . LYS A 1 166 ? -18.936 0.896 13.501 1.00 89.44 166 LYS A C 1
ATOM 1244 O O . LYS A 1 166 ? -18.036 0.839 14.336 1.00 89.44 166 LYS A O 1
ATOM 1249 N N . THR A 1 167 ? -20.115 1.450 13.753 1.00 90.12 167 THR A N 1
ATOM 1250 C CA . THR A 1 167 ? -20.504 1.931 15.080 1.00 90.12 167 THR A CA 1
ATOM 1251 C C . THR A 1 167 ? -21.042 0.767 15.906 1.00 90.12 167 THR A C 1
ATOM 1253 O O . THR A 1 167 ? -22.047 0.158 15.546 1.00 90.12 167 THR A O 1
ATOM 1256 N N . ILE A 1 168 ? -20.384 0.465 17.026 1.00 87.12 168 ILE A N 1
ATOM 1257 C CA . ILE A 1 168 ? -20.847 -0.530 17.998 1.00 87.12 168 ILE A CA 1
ATOM 1258 C C . ILE A 1 168 ? -21.359 0.213 19.227 1.00 87.12 168 ILE A C 1
ATOM 1260 O O . ILE A 1 168 ? -20.588 0.807 19.981 1.00 87.12 168 ILE A O 1
ATOM 1264 N N . ASN A 1 169 ? -22.674 0.181 19.425 1.00 85.88 169 ASN A N 1
ATOM 1265 C CA . ASN A 1 169 ? -23.311 0.808 20.576 1.00 85.88 169 ASN A CA 1
ATOM 1266 C C . ASN A 1 169 ? -23.101 -0.067 21.807 1.00 85.88 169 ASN A C 1
ATOM 1268 O O . ASN A 1 169 ? -23.807 -1.055 21.994 1.00 85.88 169 ASN A O 1
ATOM 1272 N N . ILE A 1 170 ? -22.139 0.299 22.649 1.00 84.19 170 ILE A N 1
ATOM 1273 C CA . ILE A 1 170 ? -21.971 -0.321 23.962 1.00 84.19 170 ILE A CA 1
ATOM 1274 C C . ILE A 1 170 ? -23.055 0.255 24.878 1.00 84.19 170 ILE A C 1
ATOM 1276 O O . ILE A 1 170 ? -23.096 1.477 25.035 1.00 84.19 170 ILE A O 1
ATOM 1280 N N . PRO A 1 171 ? -23.922 -0.573 25.493 1.00 83.31 171 PRO A N 1
ATOM 1281 C CA . PRO A 1 171 ? -24.851 -0.118 26.503 1.00 83.31 171 PRO A CA 1
ATOM 1282 C C . PRO A 1 171 ? -24.054 0.607 27.576 1.00 83.31 171 PRO A C 1
ATOM 1284 O O . PRO A 1 171 ? -23.289 -0.002 28.326 1.00 83.31 171 PRO A O 1
ATOM 1287 N N . THR A 1 172 ? -24.212 1.924 27.644 1.00 77.19 172 THR A N 1
ATOM 1288 C CA . THR A 1 172 ? -23.843 2.673 28.835 1.00 77.19 172 THR A CA 1
ATOM 1289 C C . THR A 1 172 ? -24.760 2.125 29.909 1.00 77.19 172 THR A C 1
ATOM 1291 O O . THR A 1 172 ? -25.970 2.343 29.830 1.00 77.19 172 THR A O 1
ATOM 1294 N N . GLY A 1 173 ? -24.211 1.291 30.799 1.00 70.50 173 GLY A N 1
ATOM 1295 C CA . GLY A 1 173 ? -25.001 0.557 31.779 1.00 70.50 173 GLY A CA 1
ATOM 1296 C C . GLY A 1 173 ? -26.021 1.494 32.403 1.00 70.50 173 GLY A C 1
ATOM 1297 O O . GLY A 1 173 ? -25.651 2.582 32.849 1.00 70.50 173 GLY A O 1
ATOM 1298 N N . SER A 1 174 ? -27.299 1.107 32.366 1.00 65.44 174 SER A N 1
ATOM 1299 C CA . SER A 1 174 ? -28.347 1.808 33.101 1.00 65.44 174 SER A CA 1
ATOM 1300 C C . SER A 1 174 ? -27.789 2.077 34.489 1.00 65.44 174 SER A C 1
ATOM 1302 O O . SER A 1 174 ? -27.355 1.127 35.145 1.00 65.44 174 SER A O 1
ATOM 1304 N N . SER A 1 175 ? -27.691 3.347 34.891 1.00 69.31 175 SER A N 1
ATOM 1305 C CA . SER A 1 175 ? -27.115 3.706 36.183 1.00 69.31 175 SER A CA 1
ATOM 1306 C C . SER A 1 175 ? -27.839 2.893 37.248 1.00 69.31 175 SER A C 1
ATOM 1308 O O . SER A 1 175 ? -29.026 3.117 37.495 1.00 69.31 175 SER A O 1
ATOM 1310 N N . TYR A 1 176 ? -27.166 1.895 37.816 1.00 80.94 176 TYR A N 1
ATOM 1311 C CA . TYR A 1 176 ? -27.791 1.052 38.816 1.00 80.94 176 TYR A CA 1
ATOM 1312 C C . TYR A 1 176 ? -27.945 1.891 40.079 1.00 80.94 176 TYR A C 1
ATOM 1314 O O . TYR A 1 176 ? -26.974 2.178 40.779 1.00 80.94 176 TYR A O 1
ATOM 1322 N N . THR A 1 177 ? -29.168 2.328 40.352 1.00 81.81 177 THR A N 1
ATOM 1323 C CA . THR A 1 177 ? -29.513 2.946 41.627 1.00 81.81 177 THR A CA 1
ATOM 1324 C C . THR A 1 177 ? -29.816 1.825 42.607 1.00 81.81 177 THR A C 1
ATOM 1326 O O . THR A 1 177 ? -30.807 1.119 42.425 1.00 81.81 177 THR A O 1
ATOM 1329 N N . LEU A 1 178 ? -28.977 1.649 43.632 1.00 87.50 178 LEU A N 1
ATOM 1330 C CA . LEU A 1 178 ? -29.226 0.680 44.701 1.00 87.50 178 LEU A CA 1
ATOM 1331 C C . LEU A 1 178 ? -30.576 1.015 45.370 1.00 87.50 178 LEU A C 1
ATOM 1333 O O . LEU A 1 178 ? -30.675 2.074 45.997 1.00 87.50 178 LEU A O 1
ATOM 1337 N N . PRO A 1 179 ? -31.619 0.174 45.230 1.00 89.44 179 PRO A N 1
ATOM 1338 C CA . PRO A 1 179 ? -32.932 0.472 45.792 1.00 89.44 179 PRO A CA 1
ATOM 1339 C C . PRO A 1 179 ? -32.889 0.418 47.322 1.00 89.44 179 PRO A C 1
ATOM 1341 O O . PRO A 1 179 ? -31.999 -0.192 47.916 1.00 89.44 179 PRO A O 1
ATOM 1344 N N . GLN A 1 180 ? -33.863 1.047 47.977 1.00 86.81 180 GLN A N 1
ATOM 1345 C CA . GLN A 1 180 ? -34.057 0.894 49.417 1.00 86.81 180 GLN A CA 1
ATOM 1346 C C . GLN A 1 180 ? -34.588 -0.513 49.715 1.00 86.81 180 GLN A C 1
ATOM 1348 O O . GLN A 1 180 ? -35.512 -0.976 49.047 1.00 86.81 180 GLN A O 1
ATOM 1353 N N . ALA A 1 181 ? -34.019 -1.185 50.719 1.00 86.75 181 ALA A N 1
ATOM 1354 C CA . ALA A 1 181 ? -34.511 -2.493 51.144 1.00 86.75 181 ALA A CA 1
ATOM 1355 C C . ALA A 1 181 ? -35.962 -2.406 51.659 1.00 86.75 181 ALA A C 1
ATOM 1357 O O . ALA A 1 181 ? -36.289 -1.529 52.463 1.00 86.75 181 ALA A O 1
ATOM 1358 N N . THR A 1 182 ? -36.815 -3.336 51.228 1.00 81.44 182 THR A N 1
ATOM 1359 C CA . THR A 1 182 ? -38.183 -3.533 51.743 1.00 81.44 182 THR A CA 1
ATOM 1360 C C . THR A 1 182 ? -38.396 -4.999 52.129 1.00 81.44 182 THR A C 1
ATOM 1362 O O . THR A 1 182 ? -37.510 -5.835 51.962 1.00 81.44 182 THR A O 1
ATOM 1365 N N . ASP A 1 183 ? -39.581 -5.354 52.629 1.00 76.12 183 ASP A N 1
ATOM 1366 C CA . ASP A 1 183 ? -39.950 -6.748 52.911 1.00 76.12 183 ASP A CA 1
ATOM 1367 C C . ASP A 1 183 ? -40.022 -7.637 51.652 1.00 76.12 183 ASP A C 1
ATOM 1369 O O . ASP A 1 183 ? -40.032 -8.866 51.774 1.00 76.12 183 ASP A O 1
ATOM 1373 N N . LYS A 1 184 ? -40.052 -7.013 50.464 1.00 83.06 184 LYS A N 1
ATOM 1374 C CA . LYS A 1 184 ? -40.217 -7.648 49.148 1.00 83.06 184 LYS A CA 1
ATOM 1375 C C . LYS A 1 184 ? -39.072 -7.378 48.164 1.00 83.06 184 LYS A C 1
ATOM 1377 O O . LYS A 1 184 ? -39.004 -8.058 47.145 1.00 83.06 184 LYS A O 1
ATOM 1382 N N . ILE A 1 185 ? -38.209 -6.390 48.418 1.00 84.06 185 ILE A N 1
ATOM 1383 C CA . ILE A 1 185 ? -37.166 -5.932 47.483 1.00 84.06 185 ILE A CA 1
ATOM 1384 C C . ILE A 1 185 ? -35.819 -5.859 48.211 1.00 84.06 185 ILE A C 1
ATOM 1386 O O . ILE A 1 185 ? -35.691 -5.162 49.218 1.00 84.06 185 ILE A O 1
ATOM 1390 N N . LEU A 1 186 ? -34.804 -6.547 47.677 1.00 85.06 186 LEU A N 1
ATOM 1391 C CA . LEU A 1 186 ? -33.422 -6.444 48.156 1.00 85.06 186 LEU A CA 1
ATOM 1392 C C . LEU A 1 186 ? -32.860 -5.055 47.851 1.00 85.06 186 LEU A C 1
ATOM 1394 O O . LEU A 1 186 ? -33.024 -4.553 46.742 1.00 85.06 186 LEU A O 1
ATOM 1398 N N . GLY A 1 187 ? -32.168 -4.450 48.815 1.00 89.25 187 GLY A N 1
ATOM 1399 C CA . GLY A 1 187 ? -31.666 -3.089 48.678 1.00 89.25 187 GLY A CA 1
ATOM 1400 C C . GLY A 1 187 ? -30.657 -2.692 49.751 1.00 89.25 187 GLY A C 1
ATOM 1401 O O . GLY A 1 187 ? -30.300 -3.482 50.622 1.00 89.25 187 GLY A O 1
ATOM 1402 N N . GLY A 1 188 ? -30.186 -1.450 49.680 1.00 87.12 188 GLY A N 1
ATOM 1403 C CA . GLY A 1 188 ? -29.267 -0.878 50.658 1.00 87.12 188 GLY A CA 1
ATOM 1404 C C . GLY A 1 188 ? -29.970 -0.469 51.953 1.00 87.12 188 GLY A C 1
ATOM 1405 O O . GLY A 1 188 ? -31.111 -0.002 51.939 1.00 87.12 188 GLY A O 1
ATOM 1406 N N . ILE A 1 189 ? -29.251 -0.586 53.069 1.00 82.50 189 ILE A N 1
ATOM 1407 C CA . ILE A 1 189 ? -29.628 -0.027 54.371 1.00 82.50 189 ILE A CA 1
ATOM 1408 C C . ILE A 1 189 ? -28.594 1.015 54.803 1.00 82.50 189 ILE A C 1
ATOM 1410 O O . ILE A 1 189 ? -27.401 0.866 54.543 1.00 82.50 189 ILE A O 1
ATOM 1414 N N . LYS A 1 190 ? -29.037 2.078 55.480 1.00 79.62 190 LYS A N 1
ATOM 1415 C CA . LYS A 1 190 ? -28.141 3.070 56.086 1.00 79.62 190 LYS A CA 1
ATOM 1416 C C . LYS A 1 190 ? -28.206 2.931 57.601 1.00 79.62 190 LYS A C 1
ATOM 1418 O O . LYS A 1 190 ? -29.243 3.205 58.198 1.00 79.62 190 LYS A O 1
ATOM 1423 N N . ALA A 1 191 ? -27.108 2.499 58.215 1.00 77.56 191 ALA A N 1
ATOM 1424 C CA . ALA A 1 191 ? -27.023 2.394 59.666 1.00 77.56 191 ALA A CA 1
ATOM 1425 C C . ALA A 1 191 ? -27.051 3.790 60.310 1.00 77.56 191 ALA A C 1
ATOM 1427 O O . ALA A 1 191 ? -26.378 4.717 59.850 1.00 77.56 191 ALA A O 1
ATOM 1428 N N . LYS A 1 192 ? -27.824 3.937 61.389 1.00 73.69 192 LYS A N 1
ATOM 1429 C CA . LYS A 1 192 ? -27.744 5.097 62.284 1.00 73.69 192 LYS A CA 1
ATOM 1430 C C . LYS A 1 192 ? -26.635 4.844 63.310 1.00 73.69 192 LYS A C 1
ATOM 1432 O O . LYS A 1 192 ? -26.430 3.704 63.718 1.00 73.69 192 LYS A O 1
ATOM 1437 N N . GLY A 1 193 ? -25.924 5.893 63.724 1.00 74.75 193 GLY A N 1
ATOM 1438 C CA . GLY A 1 193 ? -24.958 5.786 64.821 1.00 74.75 193 GLY A CA 1
ATOM 1439 C C . GLY A 1 193 ? -25.630 5.300 66.111 1.00 74.75 193 GLY A C 1
ATOM 1440 O O . GLY A 1 193 ? -26.747 5.723 66.413 1.00 74.75 193 GLY A O 1
ATOM 1441 N N . LYS A 1 194 ? -24.948 4.412 66.843 1.00 73.56 194 LYS A N 1
ATOM 1442 C CA . LYS A 1 194 ? -25.407 3.822 68.110 1.00 73.56 194 LYS A CA 1
ATOM 1443 C C . LYS A 1 194 ? -25.705 4.914 69.141 1.00 73.56 194 LYS A C 1
ATOM 1445 O O . LYS A 1 194 ? -24.894 5.823 69.310 1.00 73.56 194 LYS A O 1
ATOM 1450 N N . THR A 1 195 ? -26.830 4.807 69.841 1.00 77.31 195 THR A N 1
ATOM 1451 C CA . THR A 1 195 ? -27.157 5.665 70.984 1.00 77.31 195 THR A CA 1
ATOM 1452 C C . THR A 1 195 ? -27.080 4.854 72.278 1.00 77.31 195 THR A C 1
ATOM 1454 O O . THR A 1 195 ? -26.050 4.874 72.945 1.00 77.31 195 THR A O 1
ATOM 1457 N N . ASN A 1 196 ? -28.113 4.084 72.607 1.00 75.75 196 ASN A N 1
ATOM 1458 C CA . ASN A 1 196 ? -28.218 3.282 73.827 1.00 75.75 196 ASN A CA 1
ATOM 1459 C C . ASN A 1 196 ? -28.582 1.811 73.557 1.00 75.75 196 ASN A C 1
ATOM 1461 O O . ASN A 1 196 ? -28.813 1.057 74.500 1.00 75.75 196 ASN A O 1
ATOM 1465 N N . GLU A 1 197 ? -28.621 1.392 72.291 1.00 84.06 197 GLU A N 1
ATOM 1466 C CA . GLU A 1 197 ? -28.926 0.023 71.892 1.00 84.06 197 GLU A CA 1
ATOM 1467 C C . GLU A 1 197 ? -27.844 -0.937 72.420 1.00 84.06 197 GLU A C 1
ATOM 1469 O O . GLU A 1 197 ? -26.648 -0.726 72.213 1.00 84.06 197 GLU A O 1
ATOM 1474 N N . THR A 1 198 ? -28.243 -2.002 73.117 1.00 77.31 198 THR A N 1
ATOM 1475 C CA . THR A 1 198 ? -27.319 -2.952 73.769 1.00 77.31 198 THR A CA 1
ATOM 1476 C C . THR A 1 198 ? -27.221 -4.303 73.062 1.00 77.31 198 THR A C 1
ATOM 1478 O O . THR A 1 198 ? -26.358 -5.103 73.415 1.00 77.31 198 THR A O 1
ATOM 1481 N N . VAL A 1 199 ? -28.069 -4.549 72.060 1.00 78.88 199 VAL A N 1
ATOM 1482 C CA . VAL A 1 199 ? -28.178 -5.830 71.350 1.00 78.88 199 VAL A CA 1
ATOM 1483 C C . VAL A 1 199 ? -27.756 -5.657 69.894 1.00 78.88 199 VAL A C 1
ATOM 1485 O O . VAL A 1 199 ? -28.233 -4.753 69.207 1.00 78.88 199 VAL A O 1
ATOM 1488 N N . GLU A 1 200 ? -26.858 -6.523 69.426 1.00 76.00 200 GLU A N 1
ATOM 1489 C CA . GLU A 1 200 ? -26.434 -6.568 68.025 1.00 76.00 200 GLU A CA 1
ATOM 1490 C C . GLU A 1 200 ? -27.510 -7.219 67.141 1.00 76.00 200 GLU A C 1
ATOM 1492 O O . GLU A 1 200 ? -28.220 -8.134 67.562 1.00 76.00 200 GLU A O 1
ATOM 1497 N N . VAL A 1 201 ? -27.638 -6.736 65.903 1.00 80.31 201 VAL A N 1
ATOM 1498 C CA . VAL A 1 201 ? -28.587 -7.263 64.912 1.00 80.31 201 VAL A CA 1
ATOM 1499 C C . VAL A 1 201 ? -27.878 -8.308 64.052 1.00 80.31 201 VAL A C 1
ATOM 1501 O O . VAL A 1 201 ? -26.838 -8.018 63.461 1.00 80.31 201 VAL A O 1
ATOM 1504 N N . ALA A 1 202 ? -28.448 -9.506 63.944 1.00 75.12 202 ALA A N 1
ATOM 1505 C CA . ALA A 1 202 ? -27.977 -10.546 63.035 1.00 75.12 202 ALA A CA 1
ATOM 1506 C C . ALA A 1 202 ? -28.534 -10.329 61.618 1.00 75.12 202 ALA A C 1
ATOM 1508 O O . ALA A 1 202 ? -29.664 -9.868 61.451 1.00 75.12 202 ALA A O 1
ATOM 1509 N N . ILE A 1 203 ? -27.759 -10.692 60.594 1.00 75.19 203 ILE A N 1
ATOM 1510 C CA . ILE A 1 203 ? -28.190 -10.658 59.189 1.00 75.19 203 ILE A CA 1
ATOM 1511 C C . ILE A 1 203 ? -28.293 -12.097 58.689 1.00 75.19 203 ILE A C 1
ATOM 1513 O O . ILE A 1 203 ? -27.316 -12.843 58.749 1.00 75.19 203 ILE A O 1
ATOM 1517 N N . ASP A 1 204 ? -29.458 -12.480 58.172 1.00 73.19 204 ASP A N 1
ATOM 1518 C CA . ASP A 1 204 ? -29.605 -13.727 57.420 1.00 73.19 204 ASP A CA 1
ATOM 1519 C C . ASP A 1 204 ? -28.970 -13.559 56.032 1.00 73.19 204 ASP A C 1
ATOM 1521 O O . ASP A 1 204 ? -29.413 -12.736 55.229 1.00 73.19 204 ASP A O 1
ATOM 1525 N N . THR A 1 205 ? -27.928 -14.335 55.736 1.00 66.75 205 THR A N 1
ATOM 1526 C CA . THR A 1 205 ? -27.163 -14.238 54.486 1.00 66.75 205 THR A CA 1
ATOM 1527 C C . THR A 1 205 ? -27.916 -14.759 53.261 1.00 66.75 205 THR A C 1
ATOM 1529 O O . THR A 1 205 ? -27.557 -14.389 52.144 1.00 66.75 205 THR A O 1
ATOM 1532 N N . ALA A 1 206 ? -28.959 -15.577 53.441 1.00 71.25 206 ALA A N 1
ATOM 1533 C CA . ALA A 1 206 ? -29.761 -16.112 52.342 1.00 71.25 206 ALA A CA 1
ATOM 1534 C C . ALA A 1 206 ? -30.879 -15.150 51.914 1.00 71.25 206 ALA A C 1
ATOM 1536 O O . ALA A 1 206 ? -31.178 -15.041 50.726 1.00 71.25 206 ALA A O 1
ATOM 1537 N N . THR A 1 207 ? -31.497 -14.445 52.870 1.00 72.25 207 THR A N 1
ATOM 1538 C CA . THR A 1 207 ? -32.642 -13.550 52.604 1.00 72.25 207 THR A CA 1
ATOM 1539 C C . THR A 1 207 ? -32.317 -12.059 52.715 1.00 72.25 207 THR A C 1
ATOM 1541 O O . THR A 1 207 ? -33.110 -11.231 52.266 1.00 72.25 207 THR A O 1
ATOM 1544 N N . GLY A 1 208 ? -31.180 -11.695 53.316 1.00 70.44 208 GLY A N 1
ATOM 1545 C CA . GLY A 1 208 ? -30.773 -10.310 53.576 1.00 70.44 208 GLY A CA 1
ATOM 1546 C C . GLY A 1 208 ? -31.557 -9.617 54.696 1.00 70.44 208 GLY A C 1
ATOM 1547 O O . GLY A 1 208 ? -31.408 -8.410 54.886 1.00 70.44 208 GLY A O 1
ATOM 1548 N N . LYS A 1 209 ? -32.415 -10.342 55.428 1.00 72.62 209 LYS A N 1
ATOM 1549 C CA . LYS A 1 209 ? -33.250 -9.776 56.495 1.00 72.62 209 LYS A CA 1
ATOM 1550 C C . LYS A 1 209 ? -32.459 -9.596 57.792 1.00 72.62 209 LYS A C 1
ATOM 1552 O O . LYS A 1 209 ? -31.579 -10.391 58.121 1.00 72.62 209 LYS A O 1
ATOM 1557 N N . LEU A 1 210 ? -32.791 -8.531 58.519 1.00 81.62 210 LEU A N 1
ATOM 1558 C CA . LEU A 1 210 ? -32.191 -8.167 59.800 1.00 81.62 210 LEU A CA 1
ATOM 1559 C C . LEU A 1 210 ? -33.048 -8.718 60.942 1.00 81.62 210 LEU A C 1
ATOM 1561 O O . LEU A 1 210 ? -34.259 -8.496 60.966 1.00 81.62 210 LEU A O 1
ATOM 1565 N N . PHE A 1 211 ? -32.417 -9.388 61.900 1.00 75.25 211 PHE A N 1
ATOM 1566 C CA . PHE A 1 211 ? -33.078 -10.002 63.045 1.00 75.25 211 PHE A CA 1
ATOM 1567 C C . PHE A 1 211 ? -32.439 -9.536 64.347 1.00 75.25 211 PHE A C 1
ATOM 1569 O O . PHE A 1 211 ? -31.222 -9.576 64.514 1.00 75.25 211 PHE A O 1
ATOM 1576 N N . VAL A 1 212 ? -33.276 -9.137 65.298 1.00 79.44 212 VAL A N 1
ATOM 1577 C CA . VAL A 1 212 ? -32.890 -9.076 66.708 1.00 79.44 212 VAL A CA 1
ATOM 1578 C C . VAL A 1 212 ? -33.340 -10.376 67.375 1.00 79.44 212 VAL A C 1
ATOM 1580 O O . VAL A 1 212 ? -34.405 -10.888 67.012 1.00 79.44 212 VAL A O 1
ATOM 1583 N N . PRO A 1 213 ? -32.573 -10.934 68.329 1.00 73.75 213 PRO A N 1
ATOM 1584 C CA . PRO A 1 213 ? -33.075 -11.998 69.189 1.00 73.75 213 PRO A CA 1
ATOM 1585 C C . PRO A 1 213 ? -34.433 -11.590 69.759 1.00 73.75 213 PRO A C 1
ATOM 1587 O O . PRO A 1 213 ? -34.623 -10.429 70.133 1.00 73.75 213 PRO A O 1
ATOM 1590 N N . THR A 1 214 ? -35.386 -12.522 69.812 1.00 70.75 214 THR A N 1
ATOM 1591 C CA . THR A 1 214 ? -36.668 -12.266 70.474 1.00 70.75 214 THR A CA 1
ATOM 1592 C C . THR A 1 214 ? -36.385 -11.743 71.874 1.00 70.75 214 THR A C 1
ATOM 1594 O O . THR A 1 214 ? -35.657 -12.391 72.631 1.00 70.75 214 THR A O 1
ATOM 1597 N N . TYR A 1 215 ? -36.936 -10.571 72.206 1.00 62.94 215 TYR A N 1
ATOM 1598 C CA . TYR A 1 215 ? -36.889 -10.060 73.572 1.00 62.94 215 TYR A CA 1
ATOM 1599 C C . TYR A 1 215 ? -37.376 -11.182 74.496 1.00 62.94 215 TYR A C 1
ATOM 1601 O O . TYR A 1 215 ? -38.382 -11.808 74.147 1.00 62.94 215 TYR A O 1
ATOM 1609 N N . PRO A 1 216 ? -36.693 -11.500 75.609 1.00 62.62 216 PRO A N 1
ATOM 1610 C CA . PRO A 1 216 ? -37.159 -12.551 76.497 1.00 62.62 216 PRO A CA 1
ATOM 1611 C C . PRO A 1 216 ? -38.560 -12.180 76.990 1.00 62.62 216 PRO A C 1
ATOM 1613 O O . PRO A 1 216 ? -38.733 -11.328 77.860 1.00 62.62 216 PRO A O 1
ATOM 1616 N N . THR A 1 217 ? -39.582 -12.814 76.419 1.00 55.56 217 THR A N 1
ATOM 1617 C CA . THR A 1 217 ? -40.969 -12.771 76.887 1.00 55.56 217 THR A CA 1
ATOM 1618 C C . THR A 1 217 ? -41.067 -13.652 78.127 1.00 55.56 217 THR A C 1
ATOM 1620 O O . THR A 1 217 ? -41.644 -14.735 78.092 1.00 55.56 217 THR A O 1
ATOM 1623 N N . GLY A 1 218 ? -40.381 -13.234 79.189 1.00 54.28 218 GLY A N 1
ATOM 1624 C CA . GLY A 1 218 ? -40.189 -14.043 80.390 1.00 54.28 218 GLY A CA 1
ATOM 1625 C C . GLY A 1 218 ? -39.592 -13.308 81.586 1.00 54.28 218 GLY A C 1
ATOM 1626 O O . GLY A 1 218 ? -39.319 -13.948 82.593 1.00 54.28 218 GLY A O 1
ATOM 1627 N N . ILE A 1 219 ? -39.417 -11.985 81.524 1.00 54.22 219 ILE A N 1
ATOM 1628 C CA . ILE A 1 219 ? -39.451 -11.186 82.750 1.00 54.22 219 ILE A CA 1
ATOM 1629 C C . ILE A 1 219 ? -40.802 -10.484 82.742 1.00 54.22 219 ILE A C 1
ATOM 1631 O O . ILE A 1 219 ? -40.919 -9.310 82.394 1.00 54.22 219 ILE A O 1
ATOM 1635 N N . GLU A 1 220 ? -41.846 -11.236 83.093 1.00 55.03 220 GLU A N 1
ATOM 1636 C CA . GLU A 1 220 ? -42.943 -10.608 83.811 1.00 55.03 220 GLU A CA 1
ATOM 1637 C C . GLU A 1 220 ? -42.289 -9.984 85.043 1.00 55.03 220 GLU A C 1
ATOM 1639 O O . GLU A 1 220 ? -41.910 -10.670 85.990 1.00 55.03 220 GLU A O 1
ATOM 1644 N N . ILE A 1 221 ? -42.087 -8.668 85.016 1.00 59.53 221 ILE A N 1
ATOM 1645 C CA . ILE A 1 221 ? -42.082 -7.934 86.268 1.00 59.53 221 ILE A CA 1
ATOM 1646 C C . ILE A 1 221 ? -43.514 -8.138 86.759 1.00 59.53 221 ILE A C 1
ATOM 1648 O O . ILE A 1 221 ? -44.413 -7.415 86.329 1.00 59.53 221 ILE A O 1
ATOM 1652 N N . GLU A 1 222 ? -43.763 -9.196 87.538 1.00 57.44 222 GLU A N 1
ATOM 1653 C CA . GLU A 1 222 ? -45.006 -9.332 88.287 1.00 57.44 222 GLU A CA 1
ATOM 1654 C C . GLU A 1 222 ? -45.031 -8.141 89.241 1.00 57.44 222 GLU A C 1
ATOM 1656 O O . GLU A 1 222 ? -44.519 -8.180 90.358 1.00 57.44 222 GLU A O 1
ATOM 1661 N N . LEU A 1 223 ? -45.555 -7.019 88.751 1.00 59.38 223 LEU A N 1
ATOM 1662 C CA . LEU A 1 223 ? -45.909 -5.902 89.590 1.00 59.38 223 LEU A CA 1
ATOM 1663 C C . LEU A 1 223 ? -46.957 -6.462 90.543 1.00 59.38 223 LEU A C 1
ATOM 1665 O O . LEU A 1 223 ? -48.001 -6.938 90.090 1.00 59.38 223 LEU A O 1
ATOM 1669 N N . ASP A 1 224 ? -46.624 -6.489 91.833 1.00 62.44 224 ASP A N 1
ATOM 1670 C CA . ASP A 1 224 ? -47.476 -7.058 92.868 1.00 62.44 224 ASP A CA 1
ATOM 1671 C C . ASP A 1 224 ? -48.909 -6.551 92.669 1.00 62.44 224 ASP A C 1
ATOM 1673 O O . ASP A 1 224 ? -49.193 -5.355 92.782 1.00 62.44 224 ASP A O 1
ATOM 1677 N N . LYS A 1 225 ? -49.812 -7.473 92.313 1.00 65.19 225 LYS A N 1
ATOM 1678 C CA . LYS A 1 225 ? -51.198 -7.173 91.924 1.00 65.19 225 LYS A CA 1
ATOM 1679 C C . LYS A 1 225 ? -51.972 -6.500 93.059 1.00 65.19 225 LYS A C 1
ATOM 1681 O O . LYS A 1 225 ? -53.040 -5.945 92.818 1.00 65.19 225 LYS A O 1
ATOM 1686 N N . THR A 1 226 ? -51.444 -6.523 94.283 1.00 60.81 226 THR A N 1
ATOM 1687 C CA . THR A 1 226 ? -52.001 -5.797 95.426 1.00 60.81 226 TH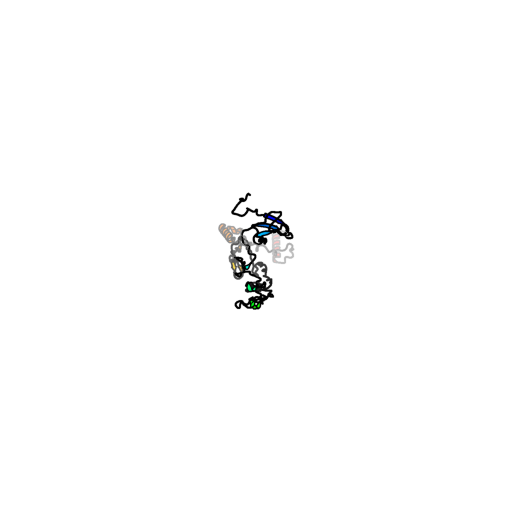R A CA 1
ATOM 1688 C C . THR A 1 226 ? -51.828 -4.276 95.307 1.00 60.81 226 THR A C 1
ATOM 1690 O O . THR A 1 226 ? -52.689 -3.541 95.775 1.00 60.81 226 THR A O 1
ATOM 1693 N N . LEU A 1 227 ? -50.827 -3.771 94.573 1.00 61.38 227 LEU A N 1
ATOM 1694 C CA . LEU A 1 227 ? -50.592 -2.326 94.390 1.00 61.38 227 LEU A CA 1
ATOM 1695 C C . LEU A 1 227 ? -51.757 -1.581 93.716 1.00 61.38 227 LEU A C 1
ATOM 1697 O O . LEU A 1 227 ? -51.886 -0.371 93.882 1.00 61.38 227 LEU A O 1
ATOM 1701 N N . ALA A 1 228 ? -52.598 -2.287 92.958 1.00 60.31 228 ALA A N 1
ATOM 1702 C CA . ALA A 1 228 ? -53.728 -1.711 92.230 1.00 60.31 228 ALA A CA 1
ATOM 1703 C C . ALA A 1 228 ? -55.084 -1.879 92.946 1.00 60.31 228 ALA A C 1
ATOM 1705 O O . ALA A 1 228 ? -56.111 -1.481 92.397 1.00 60.31 228 ALA A O 1
ATOM 1706 N N . VAL A 1 229 ? -55.119 -2.480 94.143 1.00 63.16 229 VAL A N 1
ATOM 1707 C CA . VAL A 1 229 ? -56.367 -2.781 94.862 1.00 63.16 229 VAL A CA 1
ATOM 1708 C C . VAL A 1 229 ? -56.531 -1.842 96.055 1.00 63.16 229 VAL A C 1
ATOM 1710 O O . VAL A 1 229 ? -55.767 -1.883 97.021 1.00 63.16 229 VAL A O 1
ATOM 1713 N N . GLU A 1 230 ? -57.568 -1.006 96.013 1.00 53.66 230 GLU A N 1
ATOM 1714 C CA . GLU A 1 230 ? -57.901 -0.085 97.101 1.00 53.66 230 GLU A CA 1
ATOM 1715 C C . GLU A 1 230 ? -58.181 -0.868 98.403 1.00 53.66 230 GLU A C 1
ATOM 1717 O O . GLU A 1 230 ? -58.959 -1.823 98.425 1.00 53.66 230 GLU A O 1
ATOM 1722 N N . GLY A 1 231 ? -57.484 -0.514 99.491 1.00 57.12 231 GLY A N 1
ATOM 1723 C CA . GLY A 1 231 ? -57.570 -1.208 100.786 1.00 57.12 231 GLY A CA 1
ATOM 1724 C C . GLY A 1 231 ? -56.640 -2.419 100.966 1.00 57.12 231 GLY A C 1
ATOM 1725 O O . GLY A 1 231 ? -56.664 -3.044 102.028 1.00 57.12 231 GLY A O 1
ATOM 1726 N N . LYS A 1 232 ? -55.794 -2.748 99.980 1.00 60.66 232 LYS A N 1
ATOM 1727 C CA . LYS A 1 232 ? -54.770 -3.798 100.095 1.00 60.66 232 LYS A CA 1
ATOM 1728 C C . LYS A 1 232 ? -53.419 -3.336 99.553 1.00 60.66 232 LYS A C 1
ATOM 1730 O O . LYS A 1 232 ? -52.987 -3.817 98.521 1.00 60.66 232 LYS A O 1
ATOM 1735 N N . ALA A 1 233 ? -52.712 -2.457 100.261 1.00 58.94 233 ALA A N 1
ATOM 1736 C CA . ALA A 1 233 ? -51.284 -2.289 99.975 1.00 58.94 233 ALA A CA 1
ATOM 1737 C C . ALA A 1 233 ? -50.544 -3.614 100.256 1.00 58.94 233 ALA A C 1
ATOM 1739 O O . ALA A 1 233 ? -50.919 -4.332 101.191 1.00 58.94 233 ALA A O 1
ATOM 1740 N N . ALA A 1 234 ? -49.513 -3.926 99.466 1.00 58.22 234 ALA A N 1
ATOM 1741 C CA . ALA A 1 234 ? -48.707 -5.154 99.541 1.00 58.22 234 ALA A CA 1
ATOM 1742 C C . ALA A 1 234 ? -48.231 -5.514 100.963 1.00 58.22 234 ALA A C 1
ATOM 1744 O O . ALA A 1 234 ? -48.064 -6.681 101.312 1.00 58.22 234 ALA A O 1
ATOM 1745 N N . ASP A 1 235 ? -48.075 -4.508 101.820 1.00 59.50 235 ASP A N 1
ATOM 1746 C CA . ASP A 1 235 ? -47.588 -4.600 103.189 1.00 59.50 235 ASP A CA 1
ATOM 1747 C C . ASP A 1 235 ? -48.641 -4.258 104.259 1.00 59.50 235 ASP A C 1
ATOM 1749 O O . ASP A 1 235 ? -48.368 -4.439 105.445 1.00 59.50 235 ASP A O 1
ATOM 1753 N N . ALA A 1 236 ? -49.865 -3.845 103.902 1.00 66.25 236 ALA A N 1
ATOM 1754 C CA . ALA A 1 236 ? -50.880 -3.401 104.869 1.00 66.25 236 ALA A CA 1
ATOM 1755 C C . ALA A 1 236 ? -51.240 -4.484 105.899 1.00 66.25 236 ALA A C 1
ATOM 1757 O O . ALA A 1 236 ? -51.469 -4.179 107.071 1.00 66.25 236 ALA A O 1
ATOM 1758 N N . LYS A 1 237 ? -51.242 -5.762 105.493 1.00 65.50 237 LYS A N 1
ATOM 1759 C CA . LYS A 1 237 ? -51.445 -6.880 106.425 1.00 65.50 237 LYS A CA 1
ATOM 1760 C C . LYS A 1 237 ? -50.263 -7.026 107.388 1.00 65.50 237 LYS A C 1
ATOM 1762 O O . LYS A 1 237 ? -50.479 -7.171 108.584 1.00 65.50 237 LYS A O 1
ATOM 1767 N N . ALA A 1 238 ? -49.031 -6.957 106.887 1.00 67.62 238 ALA A N 1
ATOM 1768 C CA . ALA A 1 238 ? -47.829 -7.093 107.707 1.00 67.62 238 ALA A CA 1
ATOM 1769 C C . ALA A 1 238 ? -47.659 -5.910 108.676 1.00 67.62 238 ALA A C 1
ATOM 1771 O O . ALA A 1 238 ? -47.392 -6.109 109.860 1.00 67.62 238 ALA A O 1
ATOM 1772 N N . VAL A 1 239 ? -47.884 -4.683 108.199 1.00 68.50 239 VAL A N 1
ATOM 1773 C CA . VAL A 1 239 ? -47.864 -3.457 109.009 1.00 68.50 239 VAL A CA 1
ATOM 1774 C C . VAL A 1 239 ? -49.003 -3.468 110.035 1.00 68.50 239 VAL A C 1
ATOM 1776 O O . VAL A 1 239 ? -48.777 -3.148 111.202 1.00 68.50 239 VAL A O 1
ATOM 1779 N N . GLY A 1 240 ? -50.203 -3.907 109.643 1.00 67.81 240 GLY A N 1
ATOM 1780 C CA . GLY A 1 240 ? -51.355 -4.062 110.534 1.00 67.81 240 GLY A CA 1
ATOM 1781 C C . GLY A 1 240 ? -51.144 -5.113 111.628 1.00 67.81 240 GLY A C 1
ATOM 1782 O O . GLY A 1 240 ? -51.401 -4.836 112.799 1.00 67.81 240 GLY A O 1
ATOM 1783 N N . ASP A 1 241 ? -50.612 -6.288 111.284 1.00 69.25 241 ASP A N 1
ATOM 1784 C CA . ASP A 1 241 ? -50.286 -7.349 112.246 1.00 69.25 241 ASP A CA 1
ATOM 1785 C C . ASP A 1 241 ? -49.166 -6.909 113.208 1.00 69.25 241 ASP A C 1
ATOM 1787 O O . ASP A 1 241 ? -49.238 -7.164 114.415 1.00 69.25 241 ASP A O 1
ATOM 1791 N N . ALA A 1 242 ? -48.159 -6.179 112.712 1.00 71.50 242 ALA A N 1
ATOM 1792 C CA . ALA A 1 242 ? -47.081 -5.626 113.531 1.00 71.50 242 ALA A CA 1
ATOM 1793 C C . ALA A 1 242 ? -47.577 -4.545 114.508 1.00 71.50 242 ALA A C 1
ATOM 1795 O O . ALA A 1 242 ? -47.153 -4.520 115.666 1.00 71.50 242 ALA A O 1
ATOM 1796 N N . LEU A 1 243 ? -48.502 -3.679 114.079 1.00 69.88 243 LEU A N 1
ATOM 1797 C CA . LEU A 1 243 ? -49.170 -2.701 114.946 1.00 69.88 243 LEU A CA 1
ATOM 1798 C C . LEU A 1 243 ? -50.048 -3.389 115.998 1.00 69.88 243 LEU A C 1
ATOM 1800 O O . LEU A 1 243 ? -49.965 -3.051 117.177 1.00 69.88 243 LEU A O 1
ATOM 1804 N N . LYS A 1 244 ? -50.826 -4.402 115.600 1.00 67.75 244 LYS A N 1
ATOM 1805 C CA . LYS A 1 244 ? -51.672 -5.191 116.509 1.00 67.75 244 LYS A CA 1
ATOM 1806 C C . LYS A 1 244 ? -50.853 -5.918 117.577 1.00 67.75 244 LYS A C 1
ATOM 1808 O O . LYS A 1 244 ? -51.265 -5.992 118.731 1.00 67.75 244 LYS A O 1
ATOM 1813 N N . THR A 1 245 ? -49.667 -6.392 117.203 1.00 71.50 245 THR A N 1
ATOM 1814 C CA . THR A 1 245 ? -48.716 -7.039 118.117 1.00 71.50 245 THR A CA 1
ATOM 1815 C C . THR A 1 245 ? -48.054 -6.033 119.064 1.00 71.50 245 THR A C 1
ATOM 1817 O O . THR A 1 245 ? -47.890 -6.329 120.243 1.00 71.50 245 THR A O 1
ATOM 1820 N N . LYS A 1 246 ? -47.704 -4.827 118.588 1.00 70.38 246 LYS A N 1
ATOM 1821 C CA . LYS A 1 246 ? -47.056 -3.784 119.409 1.00 70.38 246 LYS A CA 1
ATOM 1822 C C . LYS A 1 246 ? -47.992 -3.083 120.396 1.00 70.38 246 LYS A C 1
ATOM 1824 O O . LYS A 1 246 ? -47.516 -2.605 121.419 1.00 70.38 246 LYS A O 1
ATOM 1829 N N . ILE A 1 247 ? -49.283 -2.980 120.081 1.00 67.62 247 ILE A N 1
ATOM 1830 C CA . ILE A 1 247 ? -50.257 -2.193 120.860 1.00 67.62 247 ILE A CA 1
ATOM 1831 C C . ILE A 1 247 ? -51.093 -3.084 121.805 1.00 67.62 247 ILE A C 1
ATOM 1833 O O . ILE A 1 247 ? -51.711 -2.581 122.740 1.00 67.62 247 ILE A O 1
ATOM 1837 N N . GLY A 1 248 ? -51.057 -4.410 121.622 1.00 64.38 248 GLY A N 1
ATOM 1838 C CA . GLY A 1 248 ? -51.883 -5.363 122.367 1.00 64.38 248 GLY A CA 1
ATOM 1839 C C . GLY A 1 248 ? -53.307 -5.421 121.806 1.00 64.38 248 GLY A C 1
ATOM 1840 O O . GLY A 1 248 ? -53.909 -4.397 121.481 1.00 64.38 248 GLY A O 1
ATOM 1841 N N . SER A 1 249 ? -53.855 -6.631 121.665 1.00 58.34 249 SER A N 1
ATOM 1842 C CA . SER A 1 249 ? -55.135 -6.893 120.982 1.00 58.34 249 SER A CA 1
ATOM 1843 C C . SER A 1 249 ? -56.322 -6.111 121.545 1.00 58.34 249 SER A C 1
ATOM 1845 O O . SER A 1 249 ? -57.256 -5.801 120.805 1.00 58.34 249 SER A O 1
ATOM 1847 N N . ASP A 1 250 ? -56.266 -5.765 122.827 1.00 61.91 250 ASP A N 1
ATOM 1848 C CA . ASP A 1 250 ? -57.420 -5.290 123.586 1.00 61.91 250 ASP A CA 1
ATOM 1849 C C . ASP A 1 250 ? -57.540 -3.756 123.559 1.00 61.91 250 ASP A C 1
ATOM 1851 O O . ASP A 1 250 ? -58.629 -3.209 123.724 1.00 61.91 250 ASP A O 1
ATOM 1855 N N . ALA A 1 251 ? -56.443 -3.045 123.268 1.00 61.78 251 ALA A N 1
ATOM 1856 C CA . ALA A 1 251 ? -56.406 -1.580 123.221 1.00 61.78 251 ALA A CA 1
ATOM 1857 C C . ALA A 1 251 ? -56.978 -0.989 121.914 1.00 61.78 251 ALA A C 1
ATOM 1859 O O . ALA A 1 251 ? -57.367 0.177 121.871 1.00 61.78 251 ALA A O 1
ATOM 1860 N N . LEU A 1 252 ? -57.066 -1.791 120.847 1.00 57.25 252 LEU A N 1
ATOM 1861 C CA . LEU A 1 252 ? -57.585 -1.381 119.532 1.00 57.25 252 LEU A CA 1
ATOM 1862 C C . LEU A 1 252 ? -59.091 -1.653 119.351 1.00 57.25 252 LEU A C 1
ATOM 1864 O O . LEU A 1 252 ? -59.706 -1.103 118.435 1.00 57.25 252 LEU A O 1
ATOM 1868 N N . ALA A 1 253 ? -59.706 -2.447 120.233 1.00 58.06 253 ALA A N 1
ATOM 1869 C CA . ALA A 1 253 ? -61.118 -2.835 120.157 1.00 58.06 253 ALA A CA 1
ATOM 1870 C C . ALA A 1 253 ? -62.131 -1.660 120.148 1.00 58.06 253 ALA A C 1
ATOM 1872 O O . ALA A 1 253 ? -63.124 -1.759 119.427 1.00 58.06 253 ALA A O 1
ATOM 1873 N N . PRO A 1 254 ? -61.915 -0.524 120.849 1.00 58.41 254 PRO A N 1
ATOM 1874 C CA . PRO A 1 254 ? -62.834 0.619 120.780 1.00 58.41 254 PRO A CA 1
ATOM 1875 C C . PRO A 1 254 ? -62.773 1.382 119.448 1.00 58.41 254 PRO A C 1
ATOM 1877 O O . PRO A 1 254 ? -63.739 2.048 119.074 1.00 58.41 254 PRO A O 1
ATOM 1880 N N . TYR A 1 255 ? -61.637 1.302 118.746 1.00 54.81 255 TYR A N 1
ATOM 1881 C CA . TYR A 1 255 ? -61.339 2.089 117.546 1.00 54.81 255 TYR A CA 1
ATOM 1882 C C . TYR A 1 255 ? -61.536 1.296 116.246 1.00 54.81 255 TYR A C 1
ATOM 1884 O O . TYR A 1 255 ? -61.725 1.891 115.188 1.00 54.81 255 TYR A O 1
ATOM 1892 N N . MET A 1 256 ? -61.575 -0.038 116.317 1.00 56.53 256 MET A N 1
ATOM 1893 C CA . MET A 1 256 ? -61.951 -0.926 115.213 1.00 56.53 256 MET A CA 1
ATOM 1894 C C . MET A 1 256 ? -63.460 -1.215 115.215 1.00 56.53 256 MET A C 1
ATOM 1896 O O . MET A 1 256 ? -63.881 -2.366 115.307 1.00 56.53 256 MET A O 1
ATOM 1900 N N . LYS A 1 257 ? -64.305 -0.182 115.114 1.00 51.06 257 LYS A N 1
ATOM 1901 C CA . LYS A 1 257 ? -65.731 -0.407 114.843 1.00 51.06 257 LYS A CA 1
ATOM 1902 C C . LYS A 1 257 ? -65.913 -0.852 113.393 1.00 51.06 257 LYS A C 1
ATOM 1904 O O . LYS A 1 257 ? -66.042 -0.023 112.497 1.00 51.06 257 LYS A O 1
ATOM 1909 N N . THR A 1 258 ? -65.974 -2.161 113.160 1.00 51.12 258 THR A N 1
ATOM 1910 C CA . THR A 1 258 ? -66.757 -2.681 112.036 1.00 51.12 258 THR A CA 1
ATOM 1911 C C . THR A 1 258 ? -68.194 -2.217 112.251 1.00 51.12 258 THR A C 1
ATOM 1913 O O . THR A 1 258 ? -68.752 -2.376 113.333 1.00 51.12 258 THR A O 1
ATOM 1916 N N . VAL A 1 259 ? -68.747 -1.534 111.260 1.00 45.69 259 VAL A N 1
ATOM 1917 C CA . VAL A 1 259 ? -70.050 -0.867 111.287 1.00 45.69 259 VAL A CA 1
ATOM 1918 C C . VAL A 1 259 ? -71.185 -1.864 111.584 1.00 45.69 259 VAL A C 1
ATOM 1920 O O . VAL A 1 259 ? -71.791 -2.414 110.679 1.00 45.69 259 VAL A O 1
ATOM 1923 N N . ASP A 1 260 ? -71.537 -2.047 112.860 1.00 48.31 260 ASP A N 1
ATOM 1924 C CA . ASP A 1 260 ? -72.819 -2.625 113.315 1.00 48.31 260 ASP A CA 1
ATOM 1925 C C . ASP A 1 260 ? -73.974 -1.602 113.176 1.00 48.31 260 ASP A C 1
ATOM 1927 O O . ASP A 1 260 ? -74.849 -1.480 114.037 1.00 48.31 260 ASP A O 1
ATOM 1931 N N . ALA A 1 261 ? -73.958 -0.792 112.114 1.00 46.69 261 ALA A N 1
ATOM 1932 C CA . ALA A 1 261 ? -74.982 0.224 111.865 1.00 46.69 261 ALA A CA 1
ATOM 1933 C C . ALA A 1 261 ? -76.262 -0.371 111.246 1.00 46.69 261 ALA A C 1
ATOM 1935 O O . ALA A 1 261 ? -77.335 0.207 111.408 1.00 46.69 261 ALA A O 1
ATOM 1936 N N . ASP A 1 262 ? -76.185 -1.558 110.638 1.00 50.91 262 ASP A N 1
ATOM 1937 C CA . ASP A 1 262 ? -77.274 -2.115 109.819 1.00 50.91 262 ASP A CA 1
ATOM 1938 C C . ASP A 1 262 ? -78.329 -2.927 110.594 1.00 50.91 262 ASP A C 1
ATOM 1940 O O . ASP A 1 262 ? -79.232 -3.501 109.992 1.00 50.91 262 ASP A O 1
ATOM 1944 N N . LYS A 1 263 ? -78.259 -2.996 111.933 1.00 52.12 263 LYS A N 1
ATOM 1945 C CA . LYS A 1 263 ? -79.249 -3.742 112.747 1.00 52.12 263 LYS A CA 1
ATOM 1946 C C . LYS A 1 263 ? -79.890 -2.963 113.896 1.00 52.12 263 LYS A C 1
ATOM 1948 O O . LYS A 1 263 ? -80.656 -3.551 114.656 1.00 52.12 263 LYS A O 1
ATOM 1953 N N . LYS A 1 264 ? -79.600 -1.665 114.060 1.00 50.66 264 LYS A N 1
ATOM 1954 C CA . LYS A 1 264 ? -80.092 -0.885 115.219 1.00 50.66 264 LYS A CA 1
ATOM 1955 C C . LYS A 1 264 ? -80.904 0.366 114.885 1.00 50.66 264 LYS A C 1
ATOM 1957 O O . LYS A 1 264 ? -81.392 1.022 115.801 1.00 50.66 264 LYS A O 1
ATOM 1962 N N . TYR A 1 265 ? -81.100 0.669 113.607 1.00 48.19 265 TYR A N 1
ATOM 1963 C CA . TYR A 1 265 ? -81.933 1.780 113.158 1.00 48.19 265 TYR A CA 1
ATOM 1964 C C . TYR A 1 265 ? -82.906 1.268 112.096 1.00 48.19 265 TYR A C 1
ATOM 1966 O O . TYR A 1 265 ? -82.487 0.565 111.181 1.00 48.19 265 TYR A O 1
ATOM 1974 N N . ALA A 1 266 ? -84.197 1.578 112.253 1.00 50.84 266 ALA A N 1
ATOM 1975 C CA . ALA A 1 266 ? -85.233 1.205 111.290 1.00 50.84 266 ALA A CA 1
ATOM 1976 C C . ALA A 1 266 ? -84.865 1.717 109.890 1.00 50.84 266 ALA A C 1
ATOM 1978 O O . ALA A 1 266 ? -84.371 2.844 109.746 1.00 50.84 266 ALA A O 1
ATOM 1979 N N . LEU A 1 267 ? -85.100 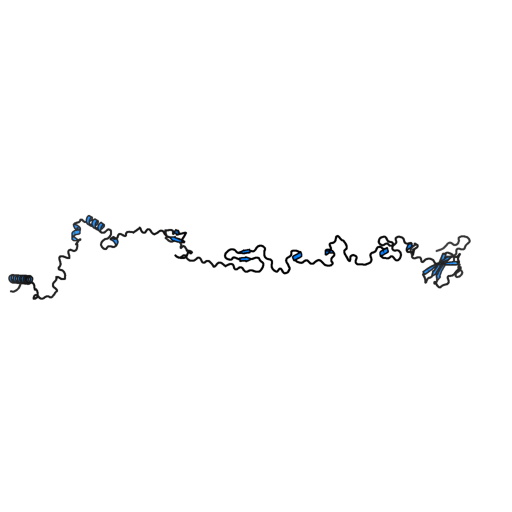0.901 108.860 1.00 54.62 267 LEU A N 1
ATOM 1980 C CA . LEU A 1 267 ? -84.860 1.312 107.481 1.00 54.62 267 LEU A CA 1
ATOM 1981 C C . LEU A 1 267 ? -85.770 2.503 107.155 1.00 54.62 267 LEU A C 1
ATOM 1983 O O . LEU A 1 267 ? -86.880 2.630 107.666 1.00 54.62 267 LEU A O 1
ATOM 1987 N N . LYS A 1 268 ? -85.320 3.403 106.276 1.00 51.69 268 LYS A N 1
ATOM 1988 C CA . LYS A 1 268 ? -86.063 4.628 105.911 1.00 51.69 268 LYS A CA 1
ATOM 1989 C C . LYS A 1 268 ? -87.467 4.350 105.345 1.00 51.69 268 LYS A C 1
ATOM 1991 O O . LYS A 1 268 ? -88.318 5.233 105.349 1.00 51.69 268 LYS A O 1
ATOM 1996 N N . THR A 1 269 ? -87.691 3.127 104.883 1.00 56.34 269 THR A N 1
ATOM 1997 C CA . THR A 1 269 ? -88.955 2.573 104.387 1.00 56.34 269 THR A CA 1
ATOM 1998 C C . THR A 1 269 ? -89.930 2.161 105.500 1.00 56.34 269 THR A C 1
ATOM 2000 O O . THR A 1 269 ? -91.108 1.978 105.223 1.00 56.34 269 THR A O 1
ATOM 2003 N N . GLU A 1 270 ? -89.455 2.026 106.741 1.00 55.72 270 GLU A N 1
ATOM 2004 C CA . GLU A 1 270 ? -90.203 1.553 107.920 1.00 55.72 270 GLU A CA 1
ATOM 2005 C C . GLU A 1 270 ? -90.559 2.691 108.896 1.00 55.72 270 GLU A C 1
ATOM 2007 O O . GLU A 1 270 ? -91.230 2.474 109.904 1.00 55.72 270 GLU A O 1
ATOM 2012 N N . LEU A 1 271 ? -90.126 3.923 108.611 1.00 55.12 271 LEU A N 1
ATOM 2013 C CA . LEU A 1 271 ? -90.521 5.113 109.363 1.00 55.12 271 LEU A CA 1
ATOM 2014 C C . LEU A 1 271 ? -91.840 5.665 108.793 1.00 55.12 271 LEU A C 1
ATOM 2016 O O . LEU A 1 271 ? -91.895 5.953 107.593 1.00 55.12 271 LEU A O 1
ATOM 2020 N N . PRO A 1 272 ? -92.895 5.871 109.606 1.00 55.41 272 PRO A N 1
ATOM 2021 C CA . PRO A 1 272 ? -94.127 6.483 109.122 1.00 55.41 272 PRO A CA 1
ATOM 2022 C C . PRO A 1 272 ? -93.838 7.892 108.590 1.00 55.41 272 PRO A C 1
ATOM 2024 O O . PRO A 1 272 ? -93.175 8.704 109.244 1.00 55.41 272 PRO A O 1
ATOM 2027 N N . GLN A 1 273 ? -94.312 8.185 107.377 1.00 55.88 273 GLN A N 1
ATOM 2028 C CA . GLN A 1 273 ? -94.115 9.495 106.763 1.00 55.88 273 GLN A CA 1
ATOM 2029 C C . GLN A 1 273 ? -94.810 10.585 107.591 1.00 55.88 273 GLN A C 1
ATOM 2031 O O . GLN A 1 273 ? -95.930 10.428 108.075 1.00 55.88 273 GLN A O 1
ATOM 2036 N N . LYS A 1 274 ? -94.115 11.711 107.761 1.00 41.66 274 LYS A N 1
ATOM 2037 C CA . LYS A 1 274 ? -94.563 12.889 108.509 1.00 41.66 274 LYS A CA 1
ATOM 2038 C C . LYS A 1 274 ? -95.933 13.369 107.994 1.00 41.66 274 LYS A C 1
ATOM 2040 O O . LYS A 1 274 ? -95.989 13.946 106.913 1.00 41.66 274 LYS A O 1
ATOM 2045 N N . GLY A 1 275 ? -97.000 13.175 108.780 1.00 55.28 275 GLY A N 1
ATOM 2046 C CA . GLY A 1 275 ? -98.325 13.763 108.514 1.00 55.28 275 GLY A CA 1
ATOM 2047 C C . GLY A 1 275 ? -99.556 12.844 108.573 1.00 55.28 275 GLY A C 1
ATOM 2048 O O . GLY A 1 275 ? -100.629 13.314 108.213 1.00 55.28 275 GLY A O 1
ATOM 2049 N N . VAL A 1 276 ? -99.462 11.583 109.014 1.00 46.28 276 VAL A N 1
ATOM 2050 C CA . VAL A 1 276 ? -100.648 10.700 109.107 1.00 46.28 276 VAL A CA 1
ATOM 2051 C C . VAL A 1 276 ? -101.452 10.994 110.385 1.00 46.28 276 VAL A C 1
ATOM 2053 O O . VAL A 1 276 ? -100.910 10.944 111.490 1.00 46.28 276 VAL A O 1
ATOM 2056 N N . ALA A 1 277 ? -102.736 11.333 110.241 1.00 50.12 277 ALA A N 1
ATOM 2057 C CA . ALA A 1 277 ? -103.647 11.616 111.349 1.00 50.12 277 ALA A CA 1
ATOM 2058 C C . ALA A 1 277 ? -104.049 10.331 112.104 1.00 50.12 277 ALA A C 1
ATOM 2060 O O . ALA A 1 277 ? -104.197 9.263 111.518 1.00 50.12 277 ALA A O 1
ATOM 2061 N N . VAL A 1 278 ? -104.265 10.447 113.420 1.00 50.88 278 VAL A N 1
ATOM 2062 C CA . VAL A 1 278 ? -104.481 9.335 114.380 1.00 50.88 278 VAL A CA 1
ATOM 2063 C C . VAL A 1 278 ? -105.716 8.459 114.080 1.00 50.88 278 VAL A C 1
ATOM 2065 O O . VAL A 1 278 ? -105.845 7.373 114.639 1.00 50.88 278 VAL A O 1
ATOM 2068 N N . ALA A 1 279 ? -106.611 8.874 113.183 1.00 53.47 279 ALA A N 1
ATOM 2069 C CA . ALA A 1 279 ? -107.792 8.091 112.818 1.00 53.47 279 ALA A CA 1
ATOM 2070 C C . ALA A 1 279 ? -107.487 6.869 111.925 1.00 53.47 279 ALA A C 1
ATOM 2072 O O . ALA A 1 279 ? -108.303 5.953 111.883 1.00 53.47 279 ALA A O 1
ATOM 2073 N N . ASP A 1 280 ? -106.310 6.814 111.289 1.00 51.94 280 ASP A N 1
ATOM 2074 C CA . ASP A 1 280 ? -105.993 5.805 110.263 1.00 51.94 280 ASP A CA 1
ATOM 2075 C C . ASP A 1 280 ? -104.977 4.736 110.726 1.00 51.94 280 ASP A C 1
ATOM 2077 O O . ASP A 1 280 ? -104.435 3.978 109.920 1.00 51.94 280 ASP A O 1
ATOM 2081 N N . ALA A 1 281 ? -104.716 4.634 112.036 1.00 54.59 281 ALA A N 1
ATOM 2082 C CA . ALA A 1 281 ? -103.921 3.546 112.610 1.00 54.59 281 ALA A CA 1
ATOM 2083 C C . ALA A 1 281 ? -104.760 2.252 112.672 1.00 54.59 281 ALA A C 1
ATOM 2085 O O . ALA A 1 281 ? -105.524 2.030 113.610 1.00 54.59 281 ALA A O 1
ATOM 2086 N N . GLY A 1 282 ? -104.635 1.413 111.642 1.00 52.50 282 GLY A N 1
ATOM 2087 C CA . GLY A 1 282 ? -105.436 0.199 111.435 1.00 52.50 282 GLY A CA 1
ATOM 2088 C C . GLY A 1 282 ? -105.042 -1.043 112.246 1.00 52.50 282 GLY A C 1
ATOM 2089 O O . GLY A 1 282 ? -105.557 -2.116 111.944 1.00 52.50 282 GLY A O 1
ATOM 2090 N N . ASP A 1 283 ? -104.156 -0.935 113.243 1.00 58.97 283 ASP A N 1
ATOM 2091 C CA . ASP A 1 283 ? -103.715 -2.082 114.050 1.00 58.97 283 ASP A CA 1
ATOM 2092 C C . ASP A 1 283 ? -104.219 -1.977 115.499 1.00 58.97 283 ASP A C 1
ATOM 2094 O O . ASP A 1 283 ? -103.922 -1.013 116.217 1.00 58.97 283 ASP A O 1
ATOM 2098 N N . ALA A 1 284 ? -105.015 -2.966 115.915 1.00 59.97 284 ALA A N 1
ATOM 2099 C CA . ALA A 1 284 ? -105.691 -3.002 117.211 1.00 59.97 284 ALA A CA 1
ATOM 2100 C C . ALA A 1 284 ? -104.698 -2.905 118.385 1.00 59.97 284 ALA A C 1
ATOM 2102 O O . ALA A 1 284 ? -104.966 -2.208 119.361 1.00 59.97 284 ALA A O 1
ATOM 2103 N N . ASP A 1 285 ? -103.505 -3.490 118.244 1.00 61.75 285 ASP A N 1
ATOM 2104 C CA . ASP A 1 285 ? -102.488 -3.531 119.303 1.00 61.75 285 ASP A CA 1
ATOM 2105 C C . ASP A 1 285 ? -101.892 -2.142 119.616 1.00 61.75 285 ASP A C 1
ATOM 2107 O O . ASP A 1 285 ? -101.590 -1.812 120.765 1.00 61.75 285 ASP A O 1
ATOM 2111 N N . VAL A 1 286 ? -101.765 -1.273 118.608 1.00 64.31 286 VAL A N 1
ATOM 2112 C CA . VAL A 1 286 ? -101.223 0.085 118.792 1.00 64.31 286 VAL A CA 1
ATOM 2113 C C . VAL A 1 286 ? -102.265 1.007 119.423 1.00 64.31 286 VAL A C 1
ATOM 2115 O O . VAL A 1 286 ? -101.942 1.795 120.316 1.00 64.31 286 VAL A O 1
ATOM 2118 N N . LYS A 1 287 ? -103.527 0.888 118.997 1.00 68.12 287 LYS A N 1
ATOM 2119 C CA . LYS A 1 287 ? -104.644 1.655 119.559 1.00 68.12 287 LYS A CA 1
ATOM 2120 C C . LYS A 1 287 ? -104.883 1.300 121.028 1.00 68.12 287 LYS A C 1
ATOM 2122 O O . LYS A 1 287 ? -105.074 2.202 121.843 1.00 68.12 287 LYS A O 1
ATOM 2127 N N . ASP A 1 288 ? -104.799 0.019 121.374 1.00 69.88 288 ASP A N 1
ATOM 2128 C CA . ASP A 1 288 ? -105.006 -0.459 122.741 1.00 69.88 288 ASP A CA 1
ATOM 2129 C C . ASP A 1 288 ? -103.872 -0.024 123.677 1.00 69.88 288 ASP A C 1
ATOM 2131 O O . ASP A 1 288 ? -104.135 0.479 124.772 1.00 69.88 288 ASP A O 1
ATOM 2135 N N . LYS A 1 289 ? -102.611 -0.098 123.229 1.00 68.81 289 LYS A N 1
ATOM 2136 C CA . LYS A 1 289 ? -101.451 0.385 124.002 1.00 68.81 289 LYS A CA 1
ATOM 2137 C C . LYS A 1 289 ? -101.479 1.894 124.224 1.00 68.81 289 LYS A C 1
ATOM 2139 O O . LYS A 1 289 ? -101.150 2.362 125.314 1.00 68.81 289 LYS A O 1
ATOM 2144 N N . LEU A 1 290 ? -101.889 2.661 123.214 1.00 72.69 290 LEU A N 1
ATOM 2145 C CA . LEU A 1 290 ? -101.994 4.111 123.339 1.00 72.69 290 LEU A CA 1
ATOM 2146 C C . LEU A 1 290 ? -103.146 4.507 124.272 1.00 72.69 290 LEU A C 1
ATOM 2148 O O . LEU A 1 290 ? -102.961 5.367 125.132 1.00 72.69 290 LEU A O 1
ATOM 2152 N N . ASN A 1 291 ? -104.300 3.842 124.169 1.00 74.44 291 ASN A N 1
ATOM 2153 C CA . ASN A 1 291 ? -105.415 4.046 125.093 1.00 74.44 291 ASN A CA 1
ATOM 2154 C C . ASN A 1 291 ? -105.042 3.663 126.533 1.00 74.44 291 ASN A C 1
ATOM 2156 O O . ASN A 1 291 ? -105.368 4.409 127.454 1.00 74.44 291 ASN A O 1
ATOM 2160 N N . ALA A 1 292 ? -104.304 2.568 126.737 1.00 71.38 292 ALA A N 1
ATOM 2161 C CA . ALA A 1 292 ? -103.801 2.175 128.053 1.00 71.38 292 ALA A CA 1
ATOM 2162 C C . ALA A 1 292 ? -102.850 3.229 128.650 1.00 71.38 292 ALA A C 1
ATOM 2164 O O . ALA A 1 292 ? -102.958 3.562 129.831 1.00 71.38 292 ALA A O 1
ATOM 2165 N N . LEU A 1 293 ? -101.972 3.817 127.829 1.00 77.31 293 LEU A N 1
ATOM 2166 C CA . LEU A 1 293 ? -101.101 4.918 128.246 1.00 77.31 293 LEU A CA 1
ATOM 2167 C C . LEU A 1 293 ? -101.908 6.172 128.623 1.00 77.31 293 LEU A C 1
ATOM 2169 O O . LEU A 1 293 ? -101.652 6.776 129.661 1.00 77.31 293 LEU A O 1
ATOM 2173 N N . LEU A 1 294 ? -102.901 6.548 127.812 1.00 82.69 294 LEU A N 1
ATOM 2174 C CA . LEU A 1 294 ? -103.794 7.681 128.086 1.00 82.69 294 LEU A CA 1
ATOM 2175 C C . LEU A 1 294 ? -104.575 7.496 129.395 1.00 82.69 294 LEU A C 1
ATOM 2177 O O . LEU A 1 294 ? -104.746 8.457 130.141 1.00 82.69 294 LEU A O 1
ATOM 2181 N N . VAL A 1 295 ? -105.022 6.274 129.695 1.00 75.06 295 VAL A N 1
ATOM 2182 C CA . VAL A 1 295 ? -105.671 5.939 130.973 1.00 75.06 295 VAL A CA 1
ATOM 2183 C C . VAL A 1 295 ? -104.681 6.068 132.132 1.00 75.06 295 VAL A C 1
ATOM 2185 O O . VAL A 1 295 ? -104.968 6.794 133.077 1.00 75.06 295 VAL A O 1
ATOM 2188 N N . SER A 1 296 ? -103.477 5.489 132.027 1.00 69.38 296 SER A N 1
ATOM 2189 C CA . SER A 1 296 ? -102.447 5.630 133.072 1.00 69.38 296 SER A CA 1
ATOM 2190 C C . SER A 1 296 ? -102.058 7.085 133.348 1.00 69.38 296 SER A C 1
ATOM 2192 O O . SER A 1 296 ? -101.781 7.437 134.490 1.00 69.38 296 SER A O 1
ATOM 2194 N N . LEU A 1 297 ? -102.059 7.951 132.332 1.00 75.81 297 LEU A N 1
ATOM 2195 C CA . LEU A 1 297 ? -101.764 9.375 132.510 1.00 75.81 297 LEU A CA 1
ATOM 2196 C C . LEU A 1 297 ? -102.909 10.140 133.202 1.00 75.81 297 LEU A C 1
ATOM 2198 O O . LEU A 1 297 ? -102.624 11.052 133.982 1.00 75.81 297 LEU A O 1
ATOM 2202 N N . ARG A 1 298 ? -104.179 9.775 132.954 1.00 82.25 298 ARG A N 1
ATOM 2203 C CA . ARG A 1 298 ? -105.346 10.322 133.678 1.00 82.25 298 ARG A CA 1
ATOM 2204 C C . ARG A 1 298 ? -105.370 9.862 135.133 1.00 82.25 298 ARG A C 1
ATOM 2206 O O . ARG A 1 298 ? -105.561 10.686 136.021 1.00 82.25 298 ARG A O 1
ATOM 2213 N N . ASP A 1 299 ? -105.117 8.577 135.374 1.00 74.19 299 ASP A N 1
ATOM 2214 C CA . ASP A 1 299 ? -105.070 8.001 136.725 1.00 74.19 299 ASP A CA 1
ATOM 2215 C C . ASP A 1 299 ? -103.915 8.587 137.548 1.00 74.19 299 ASP A C 1
ATOM 2217 O O . ASP A 1 299 ? -104.043 8.803 138.752 1.00 74.19 299 ASP A O 1
ATOM 2221 N N . ALA A 1 300 ? -102.800 8.921 136.890 1.00 75.56 300 ALA A N 1
ATOM 2222 C CA . ALA A 1 300 ? -101.682 9.634 137.500 1.00 75.56 300 ALA A CA 1
ATOM 2223 C C . ALA A 1 300 ? -101.942 11.144 137.708 1.00 75.56 300 ALA A C 1
ATOM 2225 O O . ALA A 1 300 ? -101.071 11.838 138.231 1.00 75.56 300 ALA A O 1
ATOM 2226 N N . GLY A 1 301 ? -103.096 11.675 137.279 1.00 71.69 301 GLY A N 1
ATOM 2227 C CA . GLY A 1 301 ? -103.453 13.095 137.391 1.00 71.69 301 GLY A CA 1
ATOM 2228 C C . GLY A 1 301 ? -102.599 14.037 136.534 1.00 71.69 301 GLY A C 1
ATOM 2229 O O . GLY A 1 301 ? -102.635 15.249 136.734 1.00 71.69 301 GLY A O 1
ATOM 2230 N N . ILE A 1 302 ? -101.818 13.494 135.591 1.00 76.19 302 ILE A N 1
ATOM 2231 C CA . ILE A 1 302 ? -100.924 14.265 134.711 1.00 76.19 302 ILE A CA 1
ATOM 2232 C C . ILE A 1 302 ? -101.734 14.996 133.635 1.00 76.19 302 ILE A C 1
ATOM 2234 O O . ILE A 1 302 ? -101.353 16.078 133.189 1.00 76.19 302 ILE A O 1
ATOM 2238 N N . ILE A 1 303 ? -102.862 14.415 133.230 1.00 76.56 303 ILE A N 1
ATOM 2239 C CA . ILE A 1 303 ? -103.806 15.003 132.280 1.00 76.56 303 ILE A CA 1
ATOM 2240 C C . ILE A 1 303 ? -105.220 14.987 132.868 1.00 76.56 303 ILE A C 1
ATOM 2242 O O . ILE A 1 303 ? -105.557 14.114 133.666 1.00 76.56 303 ILE A O 1
ATOM 2246 N N . ALA A 1 304 ? -106.039 15.969 132.482 1.00 63.94 304 ALA A N 1
ATOM 2247 C CA . ALA A 1 304 ? -107.434 16.056 132.912 1.00 63.94 304 ALA A CA 1
ATOM 2248 C C . ALA A 1 304 ? -108.246 14.834 132.441 1.00 63.94 304 ALA A C 1
ATOM 2250 O O . ALA A 1 304 ? -107.932 14.249 131.399 1.00 63.94 304 ALA A O 1
ATOM 2251 N N . GLN A 1 305 ? -109.276 14.463 133.215 1.00 66.19 305 GLN A N 1
ATOM 2252 C CA . GLN A 1 305 ? -110.205 13.383 132.856 1.00 66.19 305 GLN A CA 1
ATOM 2253 C C . GLN A 1 305 ? -110.905 13.669 131.525 1.00 66.19 305 GLN A C 1
ATOM 2255 O O . GLN A 1 305 ? -111.453 14.782 131.374 1.00 66.19 305 GLN A O 1
#

Secondary structure (DSSP, 8-state):
-PPPSEETTEE-PPPPEEEE-TTS----SEETTEE--TT-EEEETTT--EEEEETTTTEEEEPP---SSSS-----GGG-SS--EETTEE--SS--HHHHTPPPSS-S-SS---TTS-GGGSSSSPPP--TGGGTPPPTT------SS-EEE-SS--EEE-SSS--------------PBP-SSS--B--PPPPSS--SPPEE-TTT--EEPPPP-TT------GGGGSTT--TTHHHHHHHHHHHH-TTTSTTT----TTTTSS--TTSSPPTT--GGG---HHHHHHHHHHHHHHHHTTSS--